Protein AF-A0A7M4EV35-F1 (afdb_monomer)

Sequence (253 aa):
MGDQNIITEVPAALKRLAKYMVRGFYGVEYSLALDVLIRYPCVKEDALLQLLKYERKQLRTILNTLKADKFIKLRMRVETGPNGKSTRHNYYYINYKVLVDVVRYKLDHIRRKIEADERDSTTRSSFKCPSCFNTYTDLEVNQLFDTFTETFRCTFCNAEVEEDGSALPKRDARTLLAKFNEQIEPIYALLRETEDVVLPYDLLEPPPTEIPELSERYREFNTVNKKKTCGILSSTAQINLKANSLAWFSISI

Solvent-accessible surface area (backbone atoms only — not comparable to full-atom values): 15242 Å² total; per-residue (Å²): 135,78,85,76,79,76,73,88,63,86,55,67,56,62,58,50,48,56,50,50,54,33,58,72,77,45,56,70,72,53,33,54,58,47,54,50,35,72,74,39,53,15,37,45,55,73,53,53,37,66,73,70,67,52,56,72,70,60,50,50,52,50,51,50,51,39,35,73,71,40,50,31,47,80,48,80,45,75,46,69,44,98,84,73,49,75,44,82,43,52,29,39,28,49,28,60,69,57,30,53,55,50,52,54,51,53,51,51,52,52,51,52,47,52,58,46,54,36,50,55,50,71,71,48,45,46,30,31,23,82,86,80,65,53,68,37,38,77,88,49,44,80,78,23,53,36,88,89,77,78,43,45,31,34,95,86,77,64,45,64,46,41,72,36,81,86,51,61,63,64,76,56,49,72,51,48,55,55,52,47,53,67,70,42,44,70,54,52,54,37,50,63,75,48,66,85,64,82,78,52,66,63,70,50,60,45,66,81,50,86,54,66,79,56,53,53,52,52,51,51,54,50,52,53,51,51,49,61,64,60,67,70,76,80,82,83,84,89,84,84,90,84,90,83,85,82,89,84,82,88,82,90,133

Secondary structure (DSSP, 8-state):
--------S--HHHHHHHHHHHHHHS-HHHHHHHHHHHHSSEEEHHHHHHHH---HHHHHHHHHHHHHTTSEEEEEEEEE-TTS-EEEEEEEEE-HHHHHHHHHHHHHHHHHHHHHHHHHHHS---EE-TTT--EE-GGGHHHHEETTTTEEB-TTT-PBPEE-GGGS--THHHHHHHHHHHHHHHHHHHHHHTTT----HHHHSPPPPP-HHHHHHHHHHHHHHHHHHHTTSSS------------------

Structure (mmCIF, N/CA/C/O backbone):
data_AF-A0A7M4EV35-F1
#
_entry.id   AF-A0A7M4EV35-F1
#
loop_
_atom_site.group_PDB
_atom_site.id
_atom_site.type_symbol
_atom_site.label_atom_id
_atom_site.label_alt_id
_atom_site.label_comp_id
_atom_site.label_asym_id
_atom_site.label_entity_id
_atom_site.label_seq_id
_atom_site.pdbx_PDB_ins_code
_atom_site.Cartn_x
_atom_site.Cartn_y
_atom_site.Cartn_z
_atom_site.occupancy
_atom_site.B_iso_or_equiv
_atom_site.auth_seq_id
_atom_site.auth_comp_id
_atom_site.auth_asym_id
_atom_site.auth_atom_id
_atom_site.pdbx_PDB_model_num
ATOM 1 N N . MET A 1 1 ? 7.318 -39.201 -10.634 1.00 37.09 1 MET A N 1
ATOM 2 C CA . MET A 1 1 ? 8.054 -38.126 -11.328 1.00 37.09 1 MET A CA 1
ATOM 3 C C . MET A 1 1 ? 7.053 -37.013 -11.539 1.00 37.09 1 MET A C 1
ATOM 5 O O . MET A 1 1 ? 6.170 -37.179 -12.361 1.00 37.09 1 MET A O 1
ATOM 9 N N . GLY A 1 2 ? 7.062 -36.008 -10.663 1.00 42.06 2 GLY A N 1
ATOM 10 C CA . GLY A 1 2 ? 6.113 -34.899 -10.746 1.00 42.06 2 GLY A CA 1
ATOM 11 C C . GLY A 1 2 ? 6.589 -33.919 -11.803 1.00 42.06 2 GLY A C 1
ATOM 12 O O . GLY A 1 2 ? 7.754 -33.521 -11.763 1.00 42.06 2 GLY A O 1
ATOM 13 N N . ASP A 1 3 ? 5.708 -33.577 -12.736 1.00 40.88 3 ASP A N 1
ATOM 14 C CA . ASP A 1 3 ? 5.925 -32.519 -13.714 1.00 40.88 3 ASP A CA 1
ATOM 15 C C . ASP A 1 3 ? 6.309 -31.236 -12.972 1.00 40.88 3 ASP A C 1
ATOM 17 O O . ASP A 1 3 ? 5.489 -30.591 -12.313 1.00 40.88 3 ASP A O 1
ATOM 21 N N . GLN A 1 4 ? 7.594 -30.886 -13.021 1.00 50.19 4 GLN A N 1
ATOM 22 C CA . GLN A 1 4 ? 8.052 -29.579 -12.586 1.00 50.19 4 GLN A CA 1
ATOM 23 C C . GLN A 1 4 ? 7.485 -28.583 -13.593 1.00 50.19 4 GLN A C 1
ATOM 25 O O . GLN A 1 4 ? 8.036 -28.412 -14.676 1.00 50.19 4 GLN A O 1
ATOM 30 N N . ASN A 1 5 ? 6.356 -27.962 -13.253 1.00 55.47 5 ASN A N 1
ATOM 31 C CA . ASN A 1 5 ? 5.831 -26.812 -13.976 1.00 55.47 5 ASN A CA 1
ATOM 32 C C . ASN A 1 5 ? 6.902 -25.715 -13.953 1.00 55.47 5 ASN A C 1
ATOM 34 O O . ASN A 1 5 ? 7.043 -24.985 -12.972 1.00 55.47 5 ASN A O 1
ATOM 38 N N . ILE A 1 6 ? 7.700 -25.635 -15.017 1.00 61.62 6 ILE A N 1
ATOM 39 C CA . ILE A 1 6 ? 8.705 -24.592 -15.184 1.00 61.62 6 ILE A CA 1
ATOM 40 C C . ILE A 1 6 ? 7.937 -23.285 -15.375 1.00 61.62 6 ILE A C 1
ATOM 42 O O . ILE A 1 6 ? 7.315 -23.056 -16.410 1.00 61.62 6 ILE A O 1
ATOM 46 N N . ILE A 1 7 ? 7.947 -22.437 -14.349 1.00 73.94 7 ILE A N 1
ATOM 47 C CA . ILE A 1 7 ? 7.302 -21.126 -14.393 1.00 73.94 7 ILE A CA 1
ATOM 48 C C . ILE A 1 7 ? 8.143 -20.215 -15.290 1.00 73.94 7 ILE A C 1
ATOM 50 O O . ILE A 1 7 ? 9.201 -19.738 -14.888 1.00 73.94 7 ILE A O 1
ATOM 54 N N . THR A 1 8 ? 7.677 -19.981 -16.514 1.00 76.00 8 THR A N 1
ATOM 55 C CA . THR A 1 8 ? 8.356 -19.141 -17.515 1.00 76.00 8 THR A CA 1
ATOM 56 C C . THR A 1 8 ? 7.973 -17.667 -17.421 1.00 76.00 8 THR A C 1
ATOM 58 O O . THR A 1 8 ? 8.729 -16.800 -17.852 1.00 76.00 8 THR A O 1
ATOM 61 N N . GLU A 1 9 ? 6.826 -17.361 -16.816 1.00 84.31 9 GLU A N 1
ATOM 62 C CA . GLU A 1 9 ? 6.303 -16.006 -16.679 1.00 84.31 9 GLU A CA 1
ATOM 63 C C . GLU A 1 9 ? 5.757 -15.753 -15.280 1.00 84.31 9 GLU A C 1
ATOM 65 O O . GLU A 1 9 ? 5.332 -16.670 -14.581 1.00 84.31 9 GLU A O 1
ATOM 70 N N . VAL A 1 10 ? 5.705 -14.480 -14.880 1.00 87.00 10 VAL A N 1
ATOM 71 C CA . VAL A 1 10 ? 5.080 -14.095 -13.612 1.00 87.00 10 VAL A CA 1
ATOM 72 C C . VAL A 1 10 ? 3.579 -14.434 -13.653 1.00 87.00 10 VAL A C 1
ATOM 74 O O . VAL A 1 10 ? 2.864 -13.862 -14.490 1.00 87.00 10 VAL A O 1
ATOM 77 N N . PRO A 1 11 ? 3.078 -15.276 -12.727 1.00 90.75 11 PRO A N 1
ATOM 78 C CA . PRO A 1 11 ? 1.671 -15.646 -12.637 1.00 90.75 11 PRO A CA 1
ATOM 79 C C . PRO A 1 11 ? 0.719 -14.449 -12.589 1.00 90.75 11 PRO A C 1
ATOM 81 O O . PRO A 1 11 ? 0.977 -13.428 -11.941 1.00 90.75 11 PRO A O 1
ATOM 84 N N . ALA A 1 12 ? -0.435 -14.596 -13.243 1.00 91.25 12 ALA A N 1
ATOM 85 C CA . ALA A 1 12 ? -1.450 -13.548 -13.320 1.00 91.25 12 ALA A CA 1
ATOM 86 C C . ALA A 1 12 ? -1.965 -13.116 -11.935 1.00 91.25 12 ALA A C 1
ATOM 88 O O . ALA A 1 12 ? -2.240 -11.932 -11.733 1.00 91.25 12 ALA A O 1
ATOM 89 N N . ALA A 1 13 ? -2.036 -14.044 -10.975 1.00 92.25 13 ALA A N 1
ATOM 90 C CA . ALA A 1 13 ? -2.426 -13.769 -9.594 1.00 92.25 13 ALA A CA 1
ATOM 91 C C . ALA A 1 13 ? -1.486 -12.760 -8.910 1.00 92.25 13 ALA A C 1
ATOM 93 O O . ALA A 1 13 ? -1.952 -11.778 -8.335 1.00 92.25 13 ALA A O 1
ATOM 94 N N . LEU A 1 14 ? -0.165 -12.908 -9.070 1.00 93.00 14 LEU A N 1
ATOM 95 C CA . LEU A 1 14 ? 0.820 -11.969 -8.517 1.00 93.00 14 LEU A CA 1
ATOM 96 C C . LEU A 1 14 ? 0.728 -10.582 -9.167 1.00 93.00 14 LEU A C 1
ATOM 98 O O . LEU A 1 14 ? 0.807 -9.559 -8.482 1.00 93.00 14 LEU A O 1
ATOM 102 N N . LYS A 1 15 ? 0.497 -10.529 -10.486 1.00 94.25 15 LYS A N 1
ATOM 103 C CA . LYS A 1 15 ? 0.252 -9.262 -11.199 1.00 94.25 15 LYS A CA 1
ATOM 104 C C . LYS A 1 15 ? -1.031 -8.586 -10.697 1.00 94.25 15 LYS A C 1
ATOM 106 O O . LYS A 1 15 ? -1.037 -7.374 -10.490 1.00 94.25 15 LYS A O 1
ATOM 111 N N . ARG A 1 16 ? -2.107 -9.350 -10.479 1.00 94.94 16 ARG A N 1
ATOM 112 C CA . ARG A 1 16 ? -3.380 -8.862 -9.916 1.00 94.94 16 ARG A CA 1
ATOM 113 C C . ARG A 1 16 ? -3.212 -8.342 -8.490 1.00 94.94 16 ARG A C 1
ATOM 115 O O . ARG A 1 16 ? -3.680 -7.244 -8.208 1.00 94.94 16 ARG A O 1
ATOM 122 N N . LEU A 1 17 ? -2.503 -9.081 -7.636 1.00 94.69 17 LEU A N 1
ATOM 123 C CA . LEU A 1 17 ? -2.215 -8.687 -6.257 1.00 94.69 17 LEU A CA 1
ATOM 124 C C . LEU A 1 17 ? -1.519 -7.326 -6.209 1.00 94.69 17 LEU A C 1
ATOM 126 O O . LEU A 1 17 ? -1.987 -6.415 -5.529 1.00 94.69 17 LEU A O 1
ATOM 130 N N . ALA A 1 18 ? -0.455 -7.157 -6.997 1.00 95.00 18 ALA A N 1
ATOM 131 C CA . ALA A 1 18 ? 0.271 -5.894 -7.080 1.00 95.00 18 ALA A CA 1
ATOM 132 C C . ALA A 1 18 ? -0.648 -4.727 -7.501 1.00 95.00 18 ALA A C 1
ATOM 134 O O . ALA A 1 18 ? -0.610 -3.657 -6.891 1.00 95.00 18 ALA A O 1
ATOM 135 N N . LYS A 1 19 ? -1.530 -4.947 -8.489 1.00 94.69 19 LYS A N 1
ATOM 136 C CA . LYS A 1 19 ? -2.501 -3.937 -8.943 1.00 94.69 19 LYS A CA 1
ATOM 137 C C . LYS A 1 19 ? -3.519 -3.567 -7.870 1.00 94.69 19 LYS A C 1
ATOM 139 O O . LYS A 1 19 ? -3.782 -2.381 -7.695 1.00 94.69 19 LYS A O 1
ATOM 144 N N . TYR A 1 20 ? -4.091 -4.543 -7.168 1.00 94.38 20 TYR A N 1
ATOM 145 C CA . TYR A 1 20 ? -5.070 -4.281 -6.109 1.00 94.38 20 TYR A CA 1
ATOM 146 C C . TYR A 1 20 ? -4.456 -3.517 -4.943 1.00 94.38 20 TYR A C 1
ATOM 148 O O . TYR A 1 20 ? -5.036 -2.529 -4.500 1.00 94.38 20 TYR A O 1
ATOM 156 N N . MET A 1 21 ? -3.250 -3.892 -4.516 1.00 94.50 21 MET A N 1
ATOM 157 C CA . MET A 1 21 ? -2.568 -3.193 -3.429 1.00 94.50 21 MET A CA 1
ATOM 158 C C . MET A 1 21 ? -2.269 -1.735 -3.783 1.00 94.50 21 MET A C 1
ATOM 160 O O . MET A 1 21 ? -2.565 -0.835 -3.001 1.00 94.50 21 MET A O 1
ATOM 164 N N . VAL A 1 22 ? -1.730 -1.464 -4.973 1.00 95.06 22 VAL A N 1
ATOM 165 C CA . VAL A 1 22 ? -1.388 -0.080 -5.324 1.00 95.06 22 VAL A CA 1
ATOM 166 C C . VAL A 1 22 ? -2.631 0.761 -5.621 1.00 95.06 22 VAL A C 1
ATOM 168 O O . VAL A 1 22 ? -2.684 1.909 -5.202 1.00 95.06 22 VAL A O 1
ATOM 171 N N . ARG A 1 23 ? -3.668 0.208 -6.261 1.00 94.38 23 ARG A N 1
ATOM 172 C CA . ARG A 1 23 ? -4.916 0.952 -6.529 1.00 94.38 23 ARG A CA 1
ATOM 173 C C . ARG A 1 23 ? -5.774 1.181 -5.285 1.00 94.38 23 ARG A C 1
ATOM 175 O O . ARG A 1 23 ? -6.506 2.161 -5.250 1.00 94.38 23 ARG A O 1
ATOM 182 N N . GLY A 1 24 ? -5.717 0.279 -4.305 1.00 91.69 24 GLY A N 1
ATOM 183 C CA . GLY A 1 24 ? -6.493 0.391 -3.070 1.00 91.69 24 GLY A CA 1
ATOM 184 C C . GLY A 1 24 ? -5.872 1.338 -2.044 1.00 91.69 24 GLY A C 1
ATOM 185 O O . GLY A 1 24 ? -6.600 2.045 -1.356 1.00 91.69 24 GLY A O 1
ATOM 186 N N . PHE A 1 25 ? -4.538 1.369 -1.946 1.00 91.56 25 PHE A N 1
ATOM 187 C CA . PHE A 1 25 ? -3.837 2.093 -0.875 1.00 91.56 25 PHE A CA 1
ATOM 188 C C . PHE A 1 25 ? -3.044 3.319 -1.345 1.00 91.56 25 PHE A C 1
ATOM 190 O O . PHE A 1 25 ? -2.624 4.120 -0.512 1.00 91.56 25 PHE A O 1
ATOM 197 N N . TYR A 1 26 ? -2.827 3.483 -2.652 1.00 95.06 26 TYR A N 1
ATOM 198 C CA . TYR A 1 26 ? -2.058 4.592 -3.213 1.00 95.06 26 TYR A CA 1
ATOM 199 C C . TYR A 1 26 ? -2.864 5.352 -4.268 1.00 95.06 26 TYR A C 1
ATOM 201 O O . TYR A 1 26 ? -3.886 4.893 -4.773 1.00 95.06 26 TYR A O 1
ATOM 209 N N . GLY A 1 27 ? -2.382 6.546 -4.614 1.00 93.56 27 GLY A N 1
ATOM 210 C CA . GLY A 1 27 ? -2.983 7.365 -5.662 1.00 93.56 27 GLY A CA 1
ATOM 211 C C . GLY A 1 27 ? -2.824 6.776 -7.068 1.00 93.56 27 GLY A C 1
ATOM 212 O O . GLY A 1 27 ? -1.983 5.911 -7.330 1.00 93.56 27 GLY A O 1
ATOM 213 N N . VAL A 1 28 ? -3.592 7.322 -8.012 1.00 95.06 28 VAL A N 1
ATOM 214 C CA . VAL A 1 28 ? -3.615 6.876 -9.417 1.00 95.06 28 VAL A CA 1
ATOM 215 C C . VAL A 1 28 ? -2.222 6.918 -10.057 1.00 95.06 28 VAL A C 1
ATOM 217 O O . VAL A 1 28 ? -1.855 5.997 -10.785 1.00 95.06 28 VAL A O 1
ATOM 220 N N . GLU A 1 29 ? -1.407 7.921 -9.733 1.00 94.81 29 GLU A N 1
ATOM 221 C CA . GLU A 1 29 ? -0.060 8.090 -10.299 1.00 94.81 29 GLU A CA 1
ATOM 222 C C . GLU A 1 29 ? 0.874 6.910 -9.986 1.00 94.81 29 GLU A C 1
ATOM 224 O O . GLU A 1 29 ? 1.638 6.454 -10.840 1.00 94.81 29 GLU A O 1
ATOM 229 N N . TYR A 1 30 ? 0.754 6.351 -8.779 1.00 96.75 30 TYR A N 1
ATOM 230 C CA . TYR A 1 30 ? 1.492 5.164 -8.354 1.00 96.75 30 TYR A CA 1
ATOM 231 C C . TYR A 1 30 ? 1.049 3.927 -9.135 1.00 96.75 30 TYR A C 1
ATOM 233 O O . TYR A 1 30 ? 1.883 3.128 -9.568 1.00 96.75 30 TYR A O 1
ATOM 241 N N . SER A 1 31 ? -0.263 3.786 -9.349 1.00 96.06 31 SER A N 1
ATOM 242 C CA . SER A 1 31 ? -0.827 2.655 -10.088 1.00 96.06 31 SER A CA 1
ATOM 243 C C . SER A 1 31 ? -0.384 2.641 -11.552 1.00 96.06 31 SER A C 1
ATOM 245 O O . SER A 1 31 ? -0.054 1.578 -12.072 1.00 96.06 31 SER A O 1
ATOM 247 N N . LEU A 1 32 ? -0.272 3.815 -12.181 1.00 95.62 32 LEU A N 1
ATOM 248 C CA . LEU A 1 32 ? 0.205 3.954 -13.557 1.00 95.62 32 LEU A CA 1
ATOM 249 C C . LEU A 1 32 ? 1.682 3.566 -13.685 1.00 95.62 32 LEU A C 1
ATOM 251 O O . LEU A 1 32 ? 2.046 2.819 -14.594 1.00 95.62 32 LEU A O 1
ATOM 255 N N . ALA A 1 33 ? 2.528 4.015 -12.752 1.00 95.62 33 ALA A N 1
ATOM 256 C CA . ALA A 1 33 ? 3.936 3.626 -12.730 1.00 95.62 33 ALA A CA 1
ATOM 257 C C . ALA A 1 33 ? 4.112 2.109 -12.558 1.00 95.62 33 ALA A C 1
ATOM 259 O O . ALA A 1 33 ? 4.927 1.494 -13.250 1.00 95.62 33 ALA A O 1
ATOM 260 N N . LEU A 1 34 ? 3.315 1.492 -11.682 1.00 96.00 34 LEU A N 1
ATOM 261 C CA . LEU A 1 34 ? 3.336 0.046 -11.489 1.00 96.00 34 LEU A CA 1
ATOM 262 C C . LEU A 1 34 ? 2.815 -0.713 -12.718 1.00 96.00 34 LEU A C 1
ATOM 264 O O . LEU A 1 34 ? 3.408 -1.719 -13.096 1.00 96.00 34 LEU A O 1
ATOM 268 N N . ASP A 1 35 ? 1.748 -0.242 -13.368 1.00 95.50 35 ASP A N 1
ATOM 269 C CA . ASP A 1 35 ? 1.182 -0.884 -14.562 1.00 95.50 35 ASP A CA 1
ATOM 270 C C . ASP A 1 35 ? 2.208 -0.957 -15.712 1.00 95.50 35 ASP A C 1
ATOM 272 O O . ASP A 1 35 ? 2.273 -1.971 -16.415 1.00 95.50 35 ASP A O 1
ATOM 276 N N . VAL A 1 36 ? 3.068 0.060 -15.857 1.00 94.62 36 VAL A N 1
ATOM 277 C CA . VAL A 1 36 ? 4.200 0.028 -16.802 1.00 94.62 36 VAL A CA 1
ATOM 278 C C . VAL A 1 36 ? 5.228 -1.033 -16.404 1.00 94.62 36 VAL A C 1
ATOM 280 O O . VAL A 1 36 ? 5.652 -1.807 -17.258 1.00 94.62 36 VAL A O 1
ATOM 283 N N . LEU A 1 37 ? 5.593 -1.123 -15.121 1.00 94.56 37 LEU A N 1
ATOM 284 C CA . LEU A 1 37 ? 6.553 -2.118 -14.617 1.00 94.56 37 LEU A CA 1
ATOM 285 C C . LEU A 1 37 ? 6.019 -3.562 -14.651 1.00 94.56 37 LEU A C 1
ATOM 287 O O . LEU A 1 37 ? 6.796 -4.509 -14.716 1.00 94.56 37 LEU A O 1
ATOM 291 N N . ILE A 1 38 ? 4.697 -3.753 -14.625 1.00 94.06 38 ILE A N 1
ATOM 292 C CA . ILE A 1 38 ? 4.068 -5.068 -14.826 1.00 94.06 38 ILE A CA 1
ATOM 293 C C . ILE A 1 38 ? 4.156 -5.494 -16.298 1.00 94.06 38 ILE A C 1
ATOM 295 O O . ILE A 1 38 ? 4.266 -6.687 -16.583 1.00 94.06 38 ILE A O 1
ATOM 299 N N . ARG A 1 39 ? 4.076 -4.535 -17.231 1.00 91.50 39 ARG A N 1
ATOM 300 C CA . ARG A 1 39 ? 4.185 -4.795 -18.673 1.00 91.50 39 ARG A CA 1
ATOM 301 C C . ARG A 1 39 ? 5.633 -5.010 -19.108 1.00 91.50 39 ARG A C 1
ATOM 303 O O . ARG A 1 39 ? 5.894 -5.926 -19.877 1.00 91.50 39 ARG A O 1
ATOM 310 N N . TYR A 1 40 ? 6.549 -4.185 -18.608 1.00 91.62 40 TYR A N 1
ATOM 311 C CA . TYR A 1 40 ? 7.978 -4.256 -18.898 1.00 91.62 40 TYR A CA 1
ATOM 312 C C . TYR A 1 40 ? 8.731 -4.567 -17.592 1.00 91.62 40 TYR A C 1
ATOM 314 O O . TYR A 1 40 ? 8.843 -3.683 -16.742 1.00 91.62 40 TYR A O 1
ATOM 322 N N . PRO A 1 41 ? 9.239 -5.800 -17.403 1.00 88.12 41 PRO A N 1
ATOM 323 C CA . PRO A 1 41 ? 9.762 -6.258 -16.113 1.00 88.12 41 PRO A CA 1
ATOM 324 C C . PRO A 1 41 ? 10.901 -5.420 -15.516 1.00 88.12 41 PRO A C 1
ATOM 326 O O . PRO A 1 41 ? 11.036 -5.370 -14.294 1.00 88.12 41 PRO A O 1
ATOM 329 N N . CYS A 1 42 ? 11.732 -4.774 -16.341 1.00 92.12 42 CYS A N 1
ATOM 330 C CA . CYS A 1 42 ? 12.869 -3.981 -15.875 1.00 92.12 42 CYS A CA 1
ATOM 331 C C . CYS A 1 42 ? 13.064 -2.734 -16.743 1.00 92.12 42 CYS A C 1
ATOM 333 O O . CYS A 1 42 ? 13.516 -2.828 -17.887 1.00 92.12 42 CYS A O 1
ATOM 335 N N . VAL A 1 43 ? 12.748 -1.556 -16.197 1.00 93.56 43 VAL A N 1
ATOM 336 C CA . VAL A 1 43 ? 12.660 -0.305 -16.968 1.00 93.56 43 VAL A CA 1
ATOM 337 C C . VAL A 1 43 ? 13.610 0.763 -16.441 1.00 93.56 43 VAL A C 1
ATOM 339 O O . VAL A 1 43 ? 13.726 0.987 -15.236 1.00 93.56 43 VAL A O 1
ATOM 342 N N . LYS A 1 44 ? 14.266 1.465 -17.367 1.00 93.00 44 LYS A N 1
ATOM 343 C CA . LYS A 1 44 ? 15.117 2.627 -17.090 1.00 93.00 44 LYS A CA 1
ATOM 344 C C . LYS A 1 44 ? 14.284 3.837 -16.657 1.00 93.00 44 LYS A C 1
ATOM 346 O O . LYS A 1 44 ? 13.227 4.103 -17.221 1.00 93.00 44 LYS A O 1
ATOM 351 N N . GLU A 1 45 ? 14.785 4.633 -15.719 1.00 93.25 45 GLU A N 1
ATOM 352 C CA . GLU A 1 45 ? 14.063 5.814 -15.217 1.00 93.25 45 GLU A CA 1
ATOM 353 C C . GLU A 1 45 ? 13.651 6.801 -16.325 1.00 93.25 45 GLU A C 1
ATOM 355 O O . GLU A 1 45 ? 12.508 7.251 -16.365 1.00 93.25 45 GLU A O 1
ATOM 360 N N . ASP A 1 46 ? 14.549 7.091 -17.272 1.00 91.06 46 ASP A N 1
ATOM 361 C CA . ASP A 1 46 ? 14.247 7.998 -18.388 1.00 91.06 46 ASP A CA 1
ATOM 362 C C . ASP A 1 46 ? 13.196 7.421 -19.355 1.00 91.06 46 ASP A C 1
ATOM 364 O O . ASP A 1 46 ? 12.505 8.181 -20.033 1.00 91.06 46 ASP A O 1
ATOM 368 N N . ALA A 1 47 ? 13.051 6.093 -19.414 1.00 91.94 47 ALA A N 1
ATOM 369 C CA . ALA A 1 47 ? 11.999 5.433 -20.184 1.00 91.94 47 ALA A CA 1
ATOM 370 C C . ALA A 1 47 ? 10.639 5.552 -19.482 1.00 91.94 47 ALA A C 1
ATOM 372 O O . ALA A 1 47 ? 9.654 5.904 -20.128 1.00 91.94 47 ALA A O 1
ATOM 373 N N . LEU A 1 48 ? 10.588 5.357 -18.156 1.00 93.38 48 LEU A N 1
ATOM 374 C CA . LEU A 1 48 ? 9.374 5.603 -17.363 1.00 93.38 48 LEU A CA 1
ATOM 375 C C . LEU A 1 48 ? 8.886 7.047 -17.523 1.00 93.38 48 LEU A C 1
ATOM 377 O O . LEU A 1 48 ? 7.695 7.279 -17.718 1.00 93.38 48 LEU A O 1
ATOM 381 N N . LEU A 1 49 ? 9.812 8.010 -17.504 1.00 93.75 49 LEU A N 1
ATOM 382 C CA . LEU A 1 49 ? 9.505 9.427 -17.689 1.00 93.75 49 LEU A CA 1
ATOM 383 C C . LEU A 1 49 ? 8.887 9.701 -19.066 1.00 93.75 49 LEU A C 1
ATOM 385 O O . LEU A 1 49 ? 7.884 10.404 -19.162 1.00 93.75 49 LEU A O 1
ATOM 389 N N . GLN A 1 50 ? 9.437 9.105 -20.126 1.00 91.00 50 GLN A N 1
ATOM 390 C CA . GLN A 1 50 ? 8.917 9.265 -21.487 1.00 91.00 50 GLN A CA 1
ATOM 391 C C . GLN A 1 50 ? 7.556 8.595 -21.704 1.00 91.00 50 GLN A C 1
ATOM 393 O O . GLN A 1 50 ? 6.717 9.152 -22.416 1.00 91.00 50 GLN A O 1
ATOM 398 N N . LEU A 1 51 ? 7.335 7.418 -21.110 1.00 91.44 51 LEU A N 1
ATOM 399 C CA . LEU A 1 51 ? 6.084 6.669 -21.243 1.00 91.44 51 LEU A CA 1
ATOM 400 C C . LEU A 1 51 ? 4.938 7.331 -20.472 1.00 91.44 51 LEU A C 1
ATOM 402 O O . LEU A 1 51 ? 3.851 7.502 -21.019 1.00 91.44 51 LEU A O 1
ATOM 406 N N . LEU A 1 52 ? 5.188 7.730 -19.222 1.00 92.25 52 LEU A N 1
ATOM 407 C CA . LEU A 1 52 ? 4.173 8.322 -18.344 1.00 92.25 52 LEU A CA 1
ATOM 408 C C . LEU A 1 52 ? 3.987 9.825 -18.574 1.00 92.25 52 LEU A C 1
ATOM 410 O O . LEU A 1 52 ? 2.969 10.379 -18.171 1.00 92.25 52 LEU A O 1
ATOM 414 N N . LYS A 1 53 ? 4.957 10.482 -19.225 1.00 92.88 53 LYS A N 1
ATOM 415 C CA . LYS A 1 53 ? 4.987 11.935 -19.461 1.00 92.88 53 LYS A CA 1
ATOM 416 C C . LYS A 1 53 ? 4.906 12.769 -18.174 1.00 92.88 53 LYS A C 1
ATOM 418 O O . LYS A 1 53 ? 4.368 13.872 -18.184 1.00 92.88 53 LYS A O 1
ATOM 423 N N . TYR A 1 54 ? 5.449 12.254 -17.075 1.00 93.25 54 TYR A N 1
ATOM 424 C CA . TYR A 1 54 ? 5.554 12.984 -15.811 1.00 93.25 54 TYR A CA 1
ATOM 425 C C . TYR A 1 54 ? 6.749 13.929 -15.778 1.00 93.25 54 TYR A C 1
ATOM 427 O O . TYR A 1 54 ? 7.732 13.763 -16.505 1.00 93.25 54 TYR A O 1
ATOM 435 N N . GLU A 1 55 ? 6.695 14.894 -14.862 1.00 94.75 55 GLU A N 1
ATOM 436 C CA . GLU A 1 55 ? 7.872 15.675 -14.508 1.00 94.75 55 GLU A CA 1
ATOM 437 C C . GLU A 1 55 ? 8.888 14.796 -13.756 1.00 94.75 55 GLU A C 1
ATOM 439 O O . GLU A 1 55 ? 8.528 13.930 -12.952 1.00 94.75 55 GLU A O 1
ATOM 444 N N . ARG A 1 56 ? 10.187 15.045 -13.966 1.00 93.94 56 ARG A N 1
ATOM 445 C CA . ARG A 1 56 ? 11.272 14.271 -13.339 1.00 93.94 56 ARG A CA 1
ATOM 446 C C . ARG A 1 56 ? 11.165 14.232 -11.814 1.00 93.94 56 ARG A C 1
ATOM 448 O O . ARG A 1 56 ? 11.361 13.175 -11.217 1.00 93.94 56 ARG A O 1
ATOM 455 N N . LYS A 1 57 ? 10.855 15.370 -11.185 1.00 95.56 57 LYS A N 1
ATOM 456 C CA . LYS A 1 57 ? 10.735 15.472 -9.725 1.00 95.56 57 LYS A CA 1
ATOM 457 C C . LYS A 1 57 ? 9.556 14.648 -9.207 1.00 95.56 57 LYS A C 1
ATOM 459 O O . LYS A 1 57 ? 9.725 13.882 -8.264 1.00 95.56 57 LYS A O 1
ATOM 464 N N . GLN A 1 58 ? 8.403 14.757 -9.866 1.00 95.19 58 GLN A N 1
ATOM 465 C CA . GLN A 1 58 ? 7.194 14.009 -9.529 1.00 95.19 58 GLN A CA 1
ATOM 466 C C . GLN A 1 58 ? 7.414 12.495 -9.640 1.00 95.19 58 GLN A C 1
ATOM 468 O O . GLN A 1 58 ? 7.197 11.769 -8.668 1.00 95.19 58 GLN A O 1
ATOM 473 N N . LEU A 1 59 ? 7.932 12.021 -10.780 1.00 96.25 59 LEU A N 1
ATOM 474 C CA . LEU A 1 59 ? 8.222 10.600 -10.986 1.00 96.25 59 LEU A CA 1
ATOM 475 C C . LEU A 1 59 ? 9.191 10.067 -9.925 1.00 96.25 59 LEU A C 1
ATOM 477 O O . LEU A 1 59 ? 9.000 8.969 -9.403 1.00 96.25 59 LEU A O 1
ATOM 481 N N . ARG A 1 60 ? 10.219 10.846 -9.567 1.00 95.56 60 ARG A N 1
ATOM 482 C CA . ARG A 1 60 ? 11.189 10.428 -8.553 1.00 95.56 60 ARG A CA 1
ATOM 483 C C . ARG A 1 60 ? 10.548 10.270 -7.175 1.00 95.56 60 ARG A C 1
ATOM 485 O O . ARG A 1 60 ? 10.880 9.309 -6.484 1.00 95.56 60 ARG A O 1
ATOM 492 N N . THR A 1 61 ? 9.633 11.158 -6.789 1.00 96.56 61 THR A N 1
ATOM 493 C CA . THR A 1 61 ? 8.865 11.023 -5.541 1.00 96.56 61 THR A CA 1
ATOM 494 C C . THR A 1 61 ? 8.052 9.731 -5.543 1.00 96.56 61 THR A C 1
ATOM 496 O O . THR A 1 61 ? 8.189 8.932 -4.619 1.00 96.56 61 THR A O 1
ATOM 499 N N . ILE A 1 62 ? 7.298 9.476 -6.618 1.00 96.81 62 ILE A N 1
ATOM 500 C CA . ILE A 1 62 ? 6.475 8.266 -6.775 1.00 96.81 62 ILE A CA 1
ATOM 501 C C . ILE A 1 62 ? 7.332 6.999 -6.630 1.00 96.81 62 ILE A C 1
ATOM 503 O O . ILE A 1 62 ? 7.032 6.125 -5.813 1.00 96.81 62 ILE A O 1
ATOM 507 N N . LEU A 1 63 ? 8.437 6.914 -7.377 1.00 96.62 63 LEU A N 1
ATOM 508 C CA . LEU A 1 63 ? 9.329 5.751 -7.360 1.00 96.62 63 LEU A CA 1
ATOM 509 C C . LEU A 1 63 ? 10.029 5.571 -6.009 1.00 96.62 63 LEU A C 1
ATOM 511 O O . LEU A 1 63 ? 10.223 4.440 -5.566 1.00 96.62 63 LEU A O 1
ATOM 515 N N . ASN A 1 64 ? 10.401 6.659 -5.334 1.00 97.00 64 ASN A N 1
ATOM 516 C CA . ASN A 1 64 ? 11.023 6.584 -4.015 1.00 97.00 64 ASN A CA 1
ATOM 517 C C . ASN A 1 64 ? 10.048 6.065 -2.954 1.00 97.00 64 ASN A C 1
ATOM 519 O O . ASN A 1 64 ? 10.456 5.239 -2.140 1.00 97.00 64 ASN A O 1
ATOM 523 N N . THR A 1 65 ? 8.780 6.483 -2.983 1.00 97.25 65 THR A N 1
ATOM 524 C CA . THR A 1 65 ? 7.747 5.944 -2.087 1.00 97.25 65 THR A CA 1
ATOM 525 C C . THR A 1 65 ? 7.521 4.454 -2.348 1.00 97.25 65 THR A C 1
ATOM 527 O O . THR A 1 65 ? 7.633 3.659 -1.419 1.00 97.25 65 THR A O 1
ATOM 530 N N . LEU A 1 66 ? 7.312 4.043 -3.608 1.00 96.69 66 LEU A N 1
ATOM 531 C CA . LEU A 1 66 ? 7.130 2.622 -3.953 1.00 96.69 66 LEU A CA 1
ATOM 532 C C . LEU A 1 66 ? 8.343 1.767 -3.562 1.00 96.69 66 LEU A C 1
ATOM 534 O O . LEU A 1 66 ? 8.194 0.613 -3.158 1.00 96.69 66 LEU A O 1
ATOM 538 N N . LYS A 1 67 ? 9.553 2.326 -3.669 1.00 96.75 67 LYS A N 1
ATOM 539 C CA . LYS A 1 67 ? 10.790 1.673 -3.235 1.00 96.75 67 LYS A CA 1
ATOM 540 C C . LYS A 1 67 ? 10.877 1.573 -1.710 1.00 96.75 67 LYS A C 1
ATOM 542 O O . LYS A 1 67 ? 11.282 0.529 -1.206 1.00 96.75 67 LYS A O 1
ATOM 547 N N . ALA A 1 68 ? 10.529 2.634 -0.982 1.00 96.75 68 ALA A N 1
ATOM 548 C CA . ALA A 1 68 ? 10.543 2.651 0.481 1.00 96.75 68 ALA A CA 1
ATOM 549 C C . ALA A 1 68 ? 9.558 1.625 1.059 1.00 96.75 68 ALA A C 1
ATOM 551 O O . ALA A 1 68 ? 9.909 0.875 1.968 1.00 96.75 68 ALA A O 1
ATOM 552 N N . ASP A 1 69 ? 8.381 1.512 0.443 1.00 95.62 69 ASP A N 1
ATOM 553 C CA . ASP A 1 69 ? 7.386 0.485 0.752 1.00 95.62 69 ASP A CA 1
ATOM 554 C C . ASP A 1 69 ? 7.703 -0.891 0.146 1.00 95.62 69 ASP A C 1
ATOM 556 O O . ASP A 1 69 ? 6.915 -1.821 0.289 1.00 95.62 69 ASP A O 1
ATOM 560 N N . LYS A 1 70 ? 8.869 -1.047 -0.497 1.00 95.56 70 LYS A N 1
ATOM 561 C CA . LYS A 1 70 ? 9.396 -2.309 -1.041 1.00 95.56 70 LYS A CA 1
ATOM 562 C C . LYS A 1 70 ? 8.520 -2.974 -2.119 1.00 95.56 70 LYS A C 1
ATOM 564 O O . LYS A 1 70 ? 8.687 -4.161 -2.388 1.00 95.56 70 LYS A O 1
ATOM 569 N N . PHE A 1 71 ? 7.652 -2.217 -2.792 1.00 94.81 71 PHE A N 1
ATOM 570 C CA . PHE A 1 71 ? 6.919 -2.693 -3.974 1.00 94.81 71 PHE A CA 1
ATOM 571 C C . PHE A 1 71 ? 7.834 -2.846 -5.193 1.00 94.81 71 PHE A C 1
ATOM 573 O O . PHE A 1 71 ? 7.622 -3.721 -6.032 1.00 94.81 71 PHE A O 1
ATOM 580 N N . ILE A 1 72 ? 8.866 -2.002 -5.285 1.00 96.38 72 ILE A N 1
ATOM 581 C CA . ILE A 1 72 ? 9.847 -2.020 -6.374 1.00 96.38 72 ILE A CA 1
ATOM 582 C C . ILE A 1 72 ? 11.275 -2.011 -5.829 1.00 96.38 72 ILE A C 1
ATOM 584 O O . ILE A 1 72 ? 11.551 -1.493 -4.744 1.00 96.38 72 ILE A O 1
ATOM 588 N N . LYS A 1 73 ? 12.208 -2.538 -6.619 1.00 95.25 73 LYS A N 1
ATOM 589 C CA . LYS A 1 73 ? 13.648 -2.449 -6.378 1.00 95.25 73 LYS A CA 1
ATOM 590 C C . LYS A 1 73 ? 14.314 -1.558 -7.419 1.00 95.25 73 LYS A C 1
ATOM 592 O O . LYS A 1 73 ? 13.831 -1.395 -8.535 1.00 95.25 73 LYS A O 1
ATOM 597 N N . LEU A 1 74 ? 15.449 -0.991 -7.018 1.00 94.62 74 LEU A N 1
ATOM 598 C CA . LEU A 1 74 ? 16.322 -0.184 -7.861 1.00 94.62 74 LEU A CA 1
ATOM 599 C C . LEU A 1 74 ? 17.624 -0.951 -8.103 1.00 94.62 74 LEU A C 1
ATOM 601 O O . LEU A 1 74 ? 18.287 -1.345 -7.143 1.00 94.62 74 LEU A O 1
ATOM 605 N N . ARG A 1 75 ? 18.022 -1.091 -9.365 1.00 92.69 75 ARG A N 1
ATOM 606 C CA . ARG A 1 75 ? 19.336 -1.586 -9.783 1.00 92.69 75 ARG A CA 1
ATOM 607 C C . ARG A 1 75 ? 20.057 -0.482 -10.551 1.00 92.69 75 ARG A C 1
ATOM 609 O O . ARG A 1 75 ? 19.561 -0.008 -11.569 1.00 92.69 75 ARG A O 1
ATOM 616 N N . MET A 1 76 ? 21.228 -0.073 -10.074 1.00 91.69 76 MET A N 1
ATOM 617 C CA . MET A 1 76 ? 22.090 0.848 -10.814 1.00 91.69 76 MET A CA 1
ATOM 618 C C . MET A 1 76 ? 22.933 0.051 -11.813 1.00 91.69 76 MET A C 1
ATOM 620 O O . MET A 1 76 ? 23.513 -0.971 -11.448 1.00 91.69 76 MET A O 1
ATOM 624 N N . ARG A 1 77 ? 23.022 0.519 -13.057 1.00 87.19 77 ARG A N 1
ATOM 625 C CA . ARG A 1 77 ? 23.952 -0.006 -14.063 1.00 87.19 77 ARG A CA 1
ATOM 626 C C . ARG A 1 77 ? 24.754 1.133 -14.673 1.00 87.19 77 ARG A C 1
ATOM 628 O O . ARG A 1 77 ? 24.234 2.232 -14.857 1.00 87.19 77 ARG A O 1
ATOM 635 N N . VAL A 1 78 ? 26.024 0.874 -14.954 1.00 86.50 78 VAL A N 1
ATOM 636 C CA . VAL A 1 78 ? 26.875 1.792 -15.710 1.00 86.50 78 VAL A CA 1
ATOM 637 C C . VAL A 1 78 ? 26.831 1.344 -17.160 1.00 86.50 78 VAL A C 1
ATOM 639 O O . VAL A 1 78 ? 27.167 0.202 -17.455 1.00 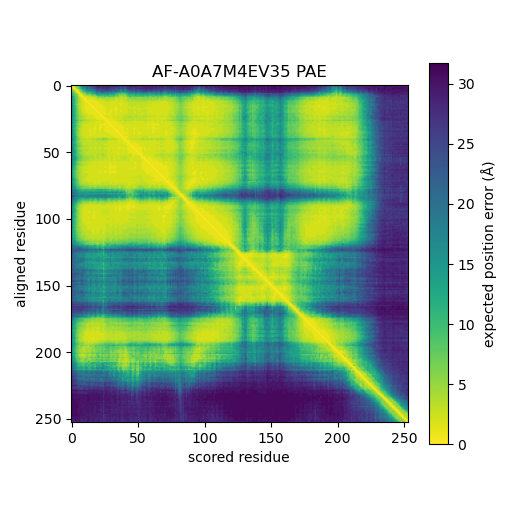86.50 78 VAL A O 1
ATOM 642 N N . GLU A 1 79 ? 26.394 2.226 -18.047 1.00 82.69 79 GLU A N 1
ATOM 643 C CA . GLU A 1 79 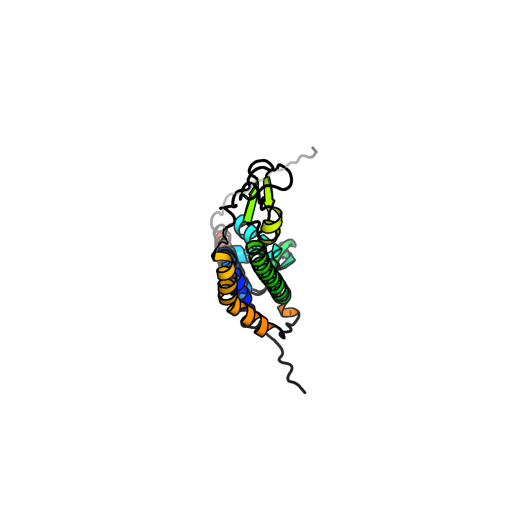? 26.424 1.989 -19.488 1.00 82.69 79 GLU A CA 1
ATOM 644 C C . GLU A 1 79 ? 27.472 2.917 -20.088 1.00 82.69 79 GLU A C 1
ATOM 646 O O . GLU A 1 79 ? 27.481 4.122 -19.823 1.00 82.69 79 GLU A O 1
ATOM 651 N N . THR A 1 80 ? 28.383 2.359 -20.878 1.00 81.75 80 THR A N 1
ATOM 652 C CA . THR A 1 80 ? 29.323 3.156 -21.662 1.00 81.75 80 THR A CA 1
ATOM 653 C C . THR A 1 80 ? 28.628 3.537 -22.958 1.00 81.75 80 THR A C 1
ATOM 655 O O . THR A 1 80 ? 28.328 2.683 -23.790 1.00 81.75 80 THR A O 1
ATOM 658 N N . GLY A 1 81 ? 28.320 4.824 -23.108 1.00 75.31 81 GLY A N 1
ATOM 6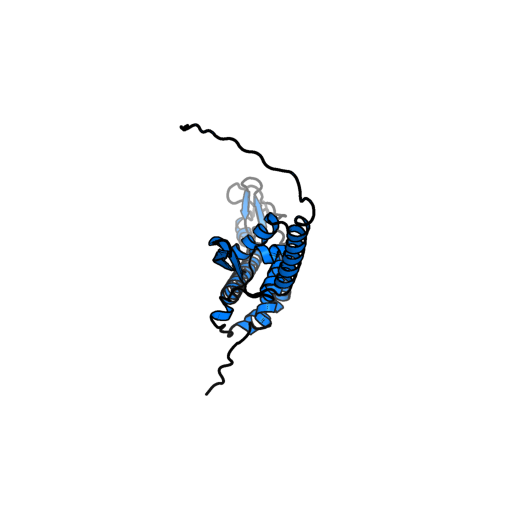59 C CA . GLY A 1 81 ? 27.702 5.329 -24.326 1.00 75.31 81 GLY A CA 1
ATOM 660 C C . GLY A 1 81 ? 28.645 5.231 -25.533 1.00 75.31 81 GLY A C 1
ATOM 661 O O . GLY A 1 81 ? 29.857 5.080 -25.365 1.00 75.31 81 GLY A O 1
ATOM 662 N N . PRO A 1 82 ? 28.127 5.421 -26.760 1.00 74.31 82 PRO A N 1
ATOM 663 C CA . PRO A 1 82 ? 28.929 5.387 -27.991 1.00 74.31 82 PRO A CA 1
ATOM 664 C C . PRO A 1 82 ? 30.053 6.439 -28.019 1.00 74.31 82 PRO A C 1
ATOM 666 O O . PRO A 1 82 ? 31.016 6.300 -28.761 1.00 74.31 82 PRO A O 1
ATOM 669 N N . ASN A 1 83 ? 29.966 7.463 -27.165 1.00 75.69 83 ASN A N 1
ATOM 670 C CA . ASN A 1 83 ? 30.972 8.516 -27.010 1.00 75.69 83 ASN A CA 1
ATOM 671 C C . ASN A 1 83 ? 32.096 8.139 -26.018 1.00 75.69 83 ASN A C 1
ATOM 673 O O . ASN A 1 83 ? 32.844 9.016 -25.590 1.00 75.69 83 ASN A O 1
ATOM 677 N N . GLY A 1 84 ? 32.152 6.886 -25.546 1.00 79.00 84 GLY A N 1
ATOM 678 C CA . GLY A 1 84 ? 33.120 6.409 -24.548 1.00 79.00 84 GLY A CA 1
ATOM 679 C C . GLY A 1 84 ? 32.881 6.917 -23.118 1.00 79.00 84 GLY A C 1
ATOM 680 O O . GLY A 1 84 ? 33.611 6.552 -22.201 1.00 79.00 84 GLY A O 1
ATOM 681 N N . LYS A 1 85 ? 31.854 7.748 -22.896 1.00 83.50 85 LYS A N 1
ATOM 682 C CA . LYS A 1 85 ? 31.492 8.260 -21.568 1.00 83.50 85 LYS A CA 1
ATOM 683 C C . LYS A 1 85 ? 30.617 7.249 -20.828 1.00 83.50 85 LYS A C 1
ATOM 685 O O . LYS A 1 85 ? 29.574 6.841 -21.336 1.00 83.50 85 LYS A O 1
ATOM 690 N N . SER A 1 86 ? 31.029 6.893 -19.616 1.00 85.44 86 SER A N 1
ATOM 691 C CA . SER A 1 86 ? 30.278 6.012 -18.719 1.00 85.44 86 SER A CA 1
ATOM 692 C C . SER A 1 86 ? 29.201 6.794 -17.968 1.00 85.44 86 SER A C 1
ATOM 694 O O . SER A 1 86 ? 29.515 7.667 -17.157 1.00 85.44 86 SER A O 1
ATOM 696 N N . THR A 1 87 ? 27.929 6.478 -18.211 1.00 86.25 87 THR A N 1
ATOM 697 C CA . THR A 1 87 ? 26.780 7.083 -17.524 1.00 86.25 87 THR A CA 1
ATOM 698 C C . THR A 1 87 ? 26.095 6.072 -16.612 1.00 86.25 87 THR A C 1
ATOM 700 O O . THR A 1 87 ? 25.909 4.906 -16.956 1.00 86.25 87 THR A O 1
ATOM 703 N N . ARG A 1 88 ? 25.729 6.518 -15.406 1.00 89.06 88 ARG A N 1
ATOM 704 C CA . ARG A 1 88 ? 25.001 5.697 -14.429 1.00 89.06 88 ARG A CA 1
ATOM 705 C C . ARG A 1 88 ? 23.507 5.797 -14.699 1.00 89.06 88 ARG A C 1
ATOM 707 O O . ARG A 1 88 ? 22.972 6.900 -14.789 1.00 89.06 88 ARG A O 1
ATOM 714 N N . HIS A 1 89 ? 22.838 4.656 -14.769 1.00 90.44 89 HIS A N 1
ATOM 715 C CA . HIS A 1 89 ? 21.408 4.568 -15.014 1.00 90.44 89 HIS A CA 1
ATOM 716 C C . HIS A 1 89 ? 20.703 3.731 -13.956 1.00 90.44 89 HIS A C 1
ATOM 718 O O . HIS A 1 89 ? 21.205 2.706 -13.492 1.00 90.44 89 HIS A O 1
ATOM 724 N N . ASN A 1 90 ? 19.517 4.202 -13.591 1.00 94.06 90 ASN A N 1
ATOM 725 C CA . ASN A 1 90 ? 18.640 3.586 -12.614 1.00 94.06 90 ASN A CA 1
ATOM 726 C C . ASN A 1 90 ? 17.603 2.725 -13.333 1.00 94.06 90 ASN A C 1
ATOM 728 O O . ASN A 1 90 ? 16.835 3.241 -14.148 1.00 94.06 90 ASN A O 1
ATOM 732 N N . TYR A 1 91 ? 17.579 1.438 -13.005 1.00 94.56 91 TYR A N 1
ATOM 733 C CA . TYR A 1 91 ? 16.584 0.479 -13.468 1.00 94.56 91 TYR A CA 1
ATOM 734 C C . TYR A 1 91 ? 15.651 0.094 -12.330 1.00 94.56 91 TYR A C 1
ATOM 736 O O . TYR A 1 91 ? 16.107 -0.264 -11.242 1.00 94.56 91 TYR A O 1
ATOM 744 N N . TYR A 1 92 ? 14.354 0.140 -12.596 1.00 96.25 92 TYR A N 1
ATOM 745 C CA . TYR A 1 92 ? 13.310 -0.229 -11.655 1.00 96.25 92 TYR A CA 1
ATOM 746 C C . TYR A 1 92 ? 12.628 -1.518 -12.103 1.00 96.25 92 TYR A C 1
ATOM 748 O O . TYR A 1 92 ? 12.380 -1.711 -13.293 1.00 96.25 92 TYR A O 1
ATOM 756 N N . TYR A 1 93 ? 12.340 -2.393 -11.144 1.00 95.69 93 TYR A N 1
ATOM 757 C CA . TYR A 1 93 ? 11.648 -3.662 -11.365 1.00 95.69 93 TYR A CA 1
ATOM 758 C C . TYR A 1 93 ? 10.842 -4.059 -10.126 1.00 95.69 93 TYR A C 1
ATOM 760 O O . TYR A 1 93 ? 11.119 -3.596 -9.014 1.00 95.69 93 TYR A O 1
ATOM 768 N N . ILE A 1 94 ? 9.849 -4.926 -10.309 1.00 95.19 94 ILE A N 1
ATOM 769 C CA . ILE A 1 94 ? 9.030 -5.464 -9.217 1.00 95.19 94 ILE A CA 1
ATOM 770 C C . ILE A 1 94 ? 9.677 -6.755 -8.716 1.00 95.19 94 ILE A C 1
ATOM 772 O O . ILE A 1 94 ? 9.948 -7.660 -9.499 1.00 95.19 94 ILE A O 1
ATOM 776 N N . ASN A 1 95 ? 9.899 -6.861 -7.405 1.00 93.38 95 ASN A N 1
ATOM 777 C CA . ASN A 1 95 ? 10.304 -8.121 -6.787 1.00 93.38 95 ASN A CA 1
ATOM 778 C C . ASN A 1 95 ? 9.088 -8.746 -6.095 1.00 93.38 95 ASN A C 1
ATOM 780 O O . ASN A 1 95 ? 8.746 -8.374 -4.974 1.00 93.38 95 ASN A O 1
ATOM 784 N N . TYR A 1 96 ? 8.428 -9.680 -6.781 1.00 92.00 96 TYR A N 1
ATOM 785 C CA . TYR A 1 96 ? 7.152 -10.241 -6.331 1.00 92.00 96 TYR A CA 1
ATOM 786 C C . TYR A 1 96 ? 7.245 -11.016 -5.014 1.00 92.00 96 TYR A C 1
ATOM 788 O O . TYR A 1 96 ? 6.294 -10.981 -4.241 1.00 92.00 96 TYR A O 1
ATOM 796 N N . LYS A 1 97 ? 8.393 -11.638 -4.713 1.00 91.12 97 LYS A N 1
ATOM 797 C CA . LYS A 1 97 ? 8.621 -12.296 -3.419 1.00 91.12 97 LYS A CA 1
ATOM 798 C C . LYS A 1 97 ? 8.543 -11.290 -2.270 1.00 91.12 97 LYS A C 1
ATOM 800 O O . LYS A 1 97 ? 7.722 -11.431 -1.374 1.00 91.12 97 LYS A O 1
ATOM 805 N N . VAL A 1 98 ? 9.343 -10.225 -2.355 1.00 93.06 98 VAL A N 1
ATOM 806 C CA . VAL A 1 98 ? 9.348 -9.162 -1.338 1.00 93.06 98 VAL A CA 1
ATOM 807 C C . VAL A 1 98 ? 7.987 -8.469 -1.253 1.00 93.06 98 VAL A C 1
ATOM 809 O O . VAL A 1 98 ? 7.540 -8.142 -0.158 1.00 93.06 98 VAL A O 1
ATOM 812 N N . LEU A 1 99 ? 7.314 -8.268 -2.391 1.00 94.25 99 LEU A N 1
ATOM 813 C CA . LEU A 1 99 ? 5.980 -7.672 -2.430 1.00 94.25 99 LEU A CA 1
ATOM 814 C C . LEU A 1 99 ? 4.975 -8.506 -1.627 1.00 94.25 99 LEU A C 1
ATOM 816 O O . LEU A 1 99 ? 4.287 -7.946 -0.779 1.00 94.25 99 LEU A O 1
ATOM 820 N N . VAL A 1 100 ? 4.904 -9.823 -1.850 1.00 94.06 100 VAL A N 1
ATOM 821 C CA . VAL A 1 100 ? 3.985 -10.714 -1.117 1.00 94.06 100 VAL A CA 1
ATOM 822 C C . VAL A 1 100 ? 4.252 -10.663 0.387 1.00 94.06 100 VAL A C 1
ATOM 824 O O . VAL A 1 100 ? 3.311 -10.477 1.161 1.00 94.06 100 VAL A O 1
ATOM 827 N N . ASP A 1 101 ? 5.518 -10.743 0.801 1.00 93.56 101 ASP A N 1
ATOM 828 C CA . ASP A 1 101 ? 5.903 -10.698 2.219 1.00 93.56 101 ASP A CA 1
ATOM 829 C C . ASP A 1 101 ? 5.465 -9.385 2.887 1.00 93.56 101 ASP A C 1
ATOM 831 O O . ASP A 1 101 ? 4.900 -9.375 3.983 1.00 93.56 101 ASP A O 1
ATOM 835 N N . VAL A 1 102 ? 5.677 -8.258 2.204 1.00 94.81 102 VAL A N 1
ATOM 836 C CA . VAL A 1 102 ? 5.317 -6.929 2.715 1.00 94.81 102 VAL A CA 1
ATOM 837 C C . VAL A 1 102 ? 3.807 -6.740 2.777 1.00 94.81 102 VAL A C 1
ATOM 839 O O . VAL A 1 102 ? 3.306 -6.152 3.737 1.00 94.81 102 VAL A O 1
ATOM 842 N N . VAL A 1 103 ? 3.073 -7.246 1.786 1.00 94.75 103 VAL A N 1
ATOM 843 C CA . VAL A 1 103 ? 1.607 -7.200 1.775 1.00 94.75 103 VAL A CA 1
ATOM 844 C C . VAL A 1 103 ? 1.043 -8.018 2.935 1.00 94.75 103 VAL A C 1
ATOM 846 O O . VAL A 1 103 ? 0.222 -7.493 3.687 1.00 94.75 103 VAL A O 1
ATOM 849 N N . ARG A 1 104 ? 1.528 -9.251 3.144 1.00 93.88 104 ARG A N 1
ATOM 850 C CA . ARG A 1 104 ? 1.136 -10.093 4.289 1.00 93.88 104 ARG A CA 1
ATOM 851 C C . ARG A 1 104 ? 1.381 -9.374 5.615 1.00 93.88 104 ARG A C 1
ATOM 853 O O . ARG A 1 104 ? 0.467 -9.273 6.428 1.00 93.88 104 ARG A O 1
ATOM 860 N N . TYR A 1 105 ? 2.577 -8.812 5.788 1.00 94.75 105 TYR A N 1
ATOM 861 C CA . TYR A 1 105 ? 2.950 -8.069 6.991 1.00 94.75 105 TYR A CA 1
ATOM 862 C C . TYR A 1 105 ? 2.037 -6.860 7.246 1.00 94.75 105 TYR A C 1
ATOM 864 O O . TYR A 1 105 ? 1.521 -6.689 8.349 1.00 94.75 105 TYR A O 1
ATOM 872 N N . LYS A 1 106 ? 1.804 -6.015 6.232 1.00 94.38 106 LYS A N 1
ATOM 873 C CA . LYS A 1 106 ? 0.971 -4.813 6.393 1.00 94.38 106 LYS A CA 1
ATOM 874 C C . LYS A 1 106 ? -0.485 -5.175 6.708 1.00 94.38 106 LYS A C 1
ATOM 876 O O . LYS A 1 106 ? -1.071 -4.535 7.575 1.00 94.38 106 LYS A O 1
ATOM 881 N N . LEU A 1 107 ? -1.055 -6.192 6.056 1.00 92.81 107 LEU A N 1
ATOM 882 C CA . LEU A 1 107 ? -2.434 -6.623 6.322 1.00 92.81 107 LEU A CA 1
ATOM 883 C C . LEU A 1 107 ? -2.605 -7.202 7.730 1.00 92.81 107 LEU A C 1
ATOM 885 O O . LEU A 1 107 ? -3.583 -6.871 8.395 1.00 92.81 107 LEU A O 1
ATOM 889 N N . ASP A 1 108 ? -1.649 -8.004 8.204 1.00 92.56 108 ASP A N 1
ATOM 890 C CA . ASP A 1 108 ? -1.646 -8.510 9.582 1.00 92.56 108 ASP A CA 1
ATOM 891 C C . ASP A 1 108 ? -1.596 -7.358 10.599 1.00 92.56 108 ASP A C 1
ATOM 893 O O . ASP A 1 108 ? -2.396 -7.315 11.532 1.00 92.56 108 ASP A O 1
ATOM 897 N N . HIS A 1 109 ? -0.745 -6.354 10.370 1.00 93.88 109 HIS A N 1
ATOM 898 C CA . HIS A 1 109 ? -0.697 -5.167 11.225 1.00 93.88 109 HIS A CA 1
ATOM 899 C C . HIS A 1 109 ? -1.996 -4.359 11.223 1.00 93.88 109 HIS A C 1
ATOM 901 O O . HIS A 1 109 ? -2.425 -3.904 12.284 1.00 93.88 109 HIS A O 1
ATOM 907 N N . ILE A 1 110 ? -2.621 -4.169 10.058 1.00 91.31 110 ILE A N 1
ATOM 908 C CA . ILE A 1 110 ? -3.894 -3.445 9.964 1.00 91.31 110 ILE A CA 1
ATOM 909 C C . ILE A 1 110 ? -4.981 -4.206 10.724 1.00 91.31 110 ILE A C 1
ATOM 911 O O . ILE A 1 110 ? -5.676 -3.604 11.540 1.00 91.31 110 ILE A O 1
ATOM 915 N N . ARG A 1 111 ? -5.077 -5.525 10.527 1.00 90.75 111 ARG A N 1
ATOM 916 C CA . ARG A 1 111 ? -6.024 -6.378 11.247 1.00 90.75 111 ARG A CA 1
ATOM 917 C C . ARG A 1 111 ? -5.843 -6.268 12.762 1.00 90.75 111 ARG A C 1
ATOM 919 O O . ARG A 1 111 ? -6.799 -5.950 13.462 1.00 90.75 111 ARG A O 1
ATOM 926 N N . ARG A 1 112 ? -4.617 -6.462 13.262 1.00 91.75 112 ARG A N 1
ATOM 927 C CA . ARG A 1 112 ? -4.315 -6.378 14.703 1.00 91.75 112 ARG A CA 1
ATOM 928 C C . ARG A 1 112 ? -4.630 -5.008 15.285 1.00 91.75 112 ARG A C 1
ATOM 930 O O . ARG A 1 112 ? -5.049 -4.924 16.434 1.00 91.75 112 ARG A O 1
ATOM 937 N N . LYS A 1 113 ? -4.423 -3.942 14.508 1.00 90.69 113 LYS A N 1
ATOM 938 C CA . LYS A 1 113 ? -4.769 -2.585 14.928 1.00 90.69 113 LYS A CA 1
ATOM 939 C C . LYS A 1 113 ? -6.281 -2.417 15.074 1.00 90.69 113 LYS A C 1
ATOM 941 O O . LYS A 1 113 ? -6.712 -1.909 16.095 1.00 90.69 113 LYS A O 1
ATOM 946 N N . ILE A 1 114 ? -7.073 -2.900 14.116 1.00 87.94 114 ILE A N 1
ATOM 947 C CA . ILE A 1 114 ? -8.542 -2.848 14.202 1.00 87.94 114 ILE A CA 1
ATOM 948 C C . ILE A 1 114 ? -9.045 -3.668 15.402 1.00 87.94 114 ILE A C 1
ATOM 950 O O . ILE A 1 114 ? -9.892 -3.193 16.151 1.00 87.94 114 ILE A O 1
ATOM 954 N N . GLU A 1 115 ? -8.491 -4.862 15.630 1.00 87.50 115 GLU A N 1
ATOM 955 C CA . GLU A 1 115 ? -8.830 -5.708 16.788 1.00 87.50 115 GLU A CA 1
ATOM 956 C C . GLU A 1 115 ? -8.410 -5.079 18.133 1.00 87.50 115 GLU A C 1
ATOM 958 O O . GLU A 1 115 ? -9.053 -5.298 19.161 1.00 87.50 115 GLU A O 1
ATOM 963 N N . ALA A 1 116 ? -7.309 -4.321 18.169 1.00 87.38 116 ALA A N 1
ATOM 964 C CA . ALA A 1 116 ? -6.903 -3.557 19.348 1.00 87.38 116 ALA A CA 1
ATOM 965 C C . ALA A 1 116 ? -7.838 -2.365 19.586 1.00 87.38 116 ALA A C 1
ATOM 967 O O . ALA A 1 116 ? -8.368 -2.239 20.682 1.00 87.38 116 ALA A O 1
ATOM 968 N N . ASP A 1 117 ? -8.123 -1.577 18.548 1.00 83.94 117 ASP A N 1
ATOM 969 C CA . ASP A 1 117 ? -9.016 -0.419 18.627 1.00 83.94 117 ASP A CA 1
ATOM 970 C C . ASP A 1 117 ? -10.445 -0.834 19.047 1.00 83.94 117 ASP A C 1
ATOM 972 O O . ASP A 1 117 ? -11.093 -0.131 19.825 1.00 83.94 117 ASP A O 1
ATOM 976 N N . GLU A 1 118 ? -10.943 -1.991 18.586 1.00 82.69 118 GLU A N 1
ATOM 977 C CA . GLU A 1 118 ? -12.228 -2.545 19.038 1.00 82.69 118 GLU A CA 1
ATOM 978 C C . GLU A 1 118 ? -12.189 -2.902 20.529 1.00 82.69 118 GLU A C 1
ATOM 980 O O . GLU A 1 118 ? -13.078 -2.485 21.274 1.00 82.69 118 GLU A O 1
ATOM 985 N N . ARG A 1 119 ? -11.146 -3.601 20.994 1.00 80.94 119 ARG A N 1
ATOM 986 C CA . ARG A 1 119 ? -10.988 -3.933 22.420 1.00 80.94 119 ARG A CA 1
ATOM 987 C C . ARG A 1 119 ? -10.888 -2.682 23.287 1.00 80.94 119 ARG A C 1
ATOM 989 O O . ARG A 1 119 ? -11.659 -2.559 24.235 1.00 80.94 119 ARG A O 1
ATOM 996 N N . ASP A 1 120 ? -10.040 -1.733 22.914 1.00 78.06 120 ASP A N 1
ATOM 997 C CA . ASP A 1 120 ? -9.842 -0.486 23.657 1.00 78.06 120 ASP A CA 1
ATOM 998 C C . ASP A 1 120 ? -11.126 0.359 23.697 1.00 78.06 120 ASP A C 1
ATOM 1000 O O . ASP A 1 120 ? -11.401 1.038 24.688 1.00 78.06 120 ASP A O 1
ATOM 1004 N N . SER A 1 121 ? -11.967 0.273 22.657 1.00 72.69 121 SER A N 1
ATOM 1005 C CA . SER A 1 121 ? -13.288 0.909 22.659 1.00 72.69 121 SER A CA 1
ATOM 1006 C C . SER A 1 121 ? -14.275 0.266 23.640 1.00 72.69 121 SER A C 1
ATOM 1008 O O . SER A 1 121 ? -15.166 0.956 24.131 1.00 72.69 121 SER A O 1
ATOM 1010 N N . THR A 1 122 ? -14.117 -1.028 23.943 1.00 69.62 122 THR A N 1
ATOM 1011 C CA . THR A 1 122 ? -14.960 -1.754 24.910 1.00 69.62 122 THR A CA 1
ATOM 1012 C C . THR A 1 122 ? -14.468 -1.649 26.352 1.00 69.62 122 THR A C 1
ATOM 1014 O O . THR A 1 122 ? -15.276 -1.752 27.266 1.00 69.62 122 THR A O 1
ATOM 1017 N N . THR A 1 123 ? -13.171 -1.425 26.575 1.00 66.94 123 THR A N 1
ATOM 1018 C CA . THR A 1 123 ? -12.556 -1.332 27.914 1.00 66.94 123 THR A CA 1
ATOM 1019 C C . THR A 1 123 ? -12.381 0.110 28.394 1.00 66.94 123 THR A C 1
ATOM 1021 O O . THR A 1 123 ? -11.548 0.384 29.259 1.00 66.94 123 THR A O 1
ATOM 1024 N N . ARG A 1 124 ? -13.104 1.058 27.794 1.00 71.31 124 ARG A N 1
ATOM 1025 C CA . ARG A 1 124 ? -12.945 2.485 28.072 1.00 71.31 124 ARG A CA 1
ATOM 1026 C C . ARG A 1 124 ? -13.534 2.867 29.437 1.00 71.31 124 ARG A C 1
ATOM 1028 O O . ARG A 1 124 ? -14.490 2.261 29.904 1.00 71.31 124 ARG A O 1
ATOM 1035 N N . SER A 1 125 ? -12.953 3.885 30.071 1.00 73.75 125 SER A N 1
ATOM 1036 C CA . SER A 1 125 ? -13.469 4.483 31.301 1.00 73.75 125 SER A CA 1
ATOM 1037 C C . SER A 1 125 ? -14.815 5.174 31.076 1.00 73.75 125 SER A C 1
ATOM 1039 O O . SER A 1 125 ? -14.932 6.063 30.233 1.00 73.75 125 SER A O 1
ATOM 1041 N N . SER A 1 126 ? -15.815 4.764 31.851 1.00 82.44 126 SER A N 1
ATOM 1042 C CA . SER A 1 126 ? -17.183 5.284 31.799 1.00 82.44 126 SER A CA 1
ATOM 1043 C C . SER A 1 126 ? -17.371 6.534 32.655 1.00 82.44 126 SER A C 1
ATOM 1045 O O . SER A 1 126 ? -18.259 7.334 32.376 1.00 82.44 126 SER A O 1
ATOM 1047 N N . PHE A 1 127 ? -16.517 6.740 33.663 1.00 87.25 127 PHE A N 1
ATOM 1048 C CA . PHE A 1 127 ? -16.622 7.853 34.607 1.00 87.25 127 PHE A CA 1
ATOM 1049 C C . PHE A 1 127 ? -15.334 8.667 34.663 1.00 87.25 127 PHE A C 1
ATOM 1051 O O . PHE A 1 127 ? -14.225 8.131 34.563 1.00 87.25 127 PHE A O 1
ATOM 1058 N N . LYS A 1 128 ? -15.469 9.973 34.877 1.00 91.38 128 LYS A N 1
ATOM 1059 C CA . LYS A 1 128 ? -14.359 10.911 35.012 1.00 91.38 128 LYS A CA 1
ATOM 1060 C C . LYS A 1 128 ? -14.640 11.917 36.119 1.00 91.38 128 LYS A C 1
ATOM 1062 O O . LYS A 1 128 ? -15.699 12.530 36.183 1.00 91.38 128 LYS A O 1
ATOM 1067 N N . CYS A 1 129 ? -13.654 12.129 36.984 1.00 92.12 129 CYS A N 1
ATOM 1068 C CA . CYS A 1 129 ? -13.730 13.178 37.988 1.00 92.12 129 CYS A CA 1
ATOM 1069 C C . CYS A 1 129 ? -13.408 14.550 37.360 1.00 92.12 129 CYS A C 1
ATOM 1071 O O . CYS A 1 129 ? -12.318 14.707 36.802 1.00 92.12 129 CYS A O 1
ATOM 1073 N N . PRO A 1 130 ? -14.272 15.571 37.493 1.00 91.31 130 PRO A N 1
ATOM 1074 C CA . PRO A 1 130 ? -14.005 16.912 36.967 1.00 91.31 130 PRO A CA 1
ATOM 1075 C C . PRO A 1 130 ? -12.930 17.673 37.763 1.00 91.31 130 PRO A C 1
ATOM 1077 O O . PRO A 1 130 ? -12.344 18.623 37.251 1.00 91.31 130 PRO A O 1
ATOM 1080 N N . SER A 1 131 ? -12.651 17.255 39.004 1.00 92.69 131 SER A N 1
ATOM 1081 C CA . SER A 1 131 ? -11.710 17.935 39.905 1.00 92.69 131 SER A CA 1
ATOM 1082 C C . SER A 1 131 ? -10.261 17.463 39.724 1.00 92.69 131 SER A C 1
ATOM 1084 O O . SER A 1 131 ? -9.360 18.275 39.524 1.00 92.69 131 SER A O 1
ATOM 1086 N N . CYS A 1 132 ? -10.018 16.147 39.751 1.00 92.69 132 CYS A N 1
ATOM 1087 C CA . CYS A 1 132 ? -8.667 15.574 39.648 1.00 92.69 132 CYS A CA 1
ATOM 1088 C C . CYS A 1 132 ? -8.388 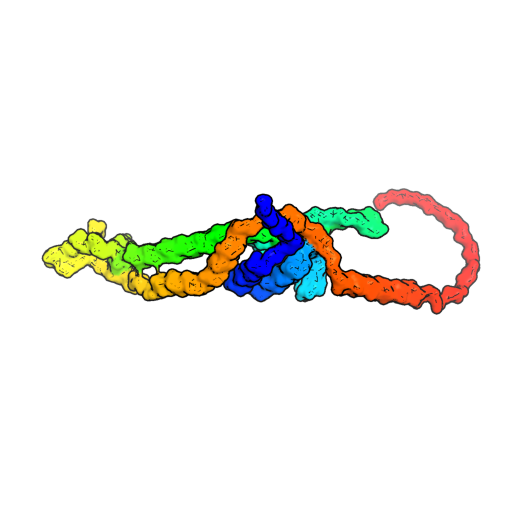14.841 38.327 1.00 92.69 132 CYS A C 1
ATOM 1090 O O . CYS A 1 132 ? -7.300 14.300 38.152 1.00 92.69 132 CYS A O 1
ATOM 1092 N N . PHE A 1 133 ? -9.357 14.809 37.406 1.00 89.25 133 PHE A N 1
ATOM 1093 C CA . PHE A 1 133 ? -9.272 14.173 36.083 1.00 89.25 133 PHE A CA 1
ATOM 1094 C C . PHE A 1 133 ? -9.007 12.662 36.070 1.00 89.25 133 PHE A C 1
ATOM 1096 O O . PHE A 1 133 ? -8.826 12.099 34.990 1.00 89.25 133 PHE A O 1
ATOM 1103 N N . ASN A 1 134 ? -9.049 11.993 37.226 1.00 89.81 134 ASN A N 1
ATOM 1104 C CA . ASN A 1 134 ? -9.007 10.536 37.285 1.00 89.81 134 ASN A CA 1
ATOM 1105 C C . ASN A 1 134 ? -10.225 9.929 36.587 1.00 89.81 134 ASN A C 1
ATOM 1107 O O . ASN A 1 134 ? -11.342 10.444 36.688 1.00 89.81 134 ASN A O 1
ATOM 1111 N N . THR A 1 135 ? -9.986 8.827 35.887 1.00 89.25 135 THR A N 1
ATOM 1112 C CA . THR A 1 135 ? -10.990 8.102 35.115 1.00 89.25 135 THR A CA 1
ATOM 1113 C C . THR A 1 135 ? -11.203 6.717 35.696 1.00 89.25 135 THR A C 1
ATOM 1115 O O . THR A 1 135 ? -10.227 6.072 36.071 1.00 89.25 135 THR A O 1
ATOM 1118 N N . TYR A 1 136 ? -12.447 6.255 35.694 1.00 88.25 136 TYR A N 1
ATOM 1119 C CA . TYR A 1 136 ? -12.849 4.976 36.263 1.00 88.25 136 TYR A CA 1
ATOM 1120 C C . TYR A 1 136 ? -13.684 4.172 35.271 1.00 88.25 136 TYR A C 1
ATOM 1122 O O . TYR A 1 136 ? -14.394 4.734 34.430 1.00 88.25 136 TYR A O 1
ATOM 1130 N N . THR A 1 137 ? -13.588 2.853 35.360 1.00 87.19 137 THR A N 1
ATOM 1131 C CA . THR A 1 137 ? -14.342 1.912 34.515 1.00 87.19 137 THR A CA 1
ATOM 1132 C C . THR A 1 137 ? -15.623 1.434 35.203 1.00 87.19 137 THR A C 1
ATOM 1134 O O . THR A 1 137 ? -15.751 1.545 36.421 1.00 87.19 137 THR A O 1
ATOM 1137 N N . ASP A 1 138 ? -16.553 0.836 34.448 1.00 83.62 138 ASP A N 1
ATOM 1138 C CA . ASP A 1 138 ? -17.794 0.263 35.007 1.00 83.62 138 ASP A CA 1
ATOM 1139 C C . ASP A 1 138 ? -17.542 -0.778 36.111 1.00 83.62 138 ASP A C 1
ATOM 1141 O O . ASP A 1 138 ? -18.335 -0.936 37.037 1.00 83.62 138 ASP A O 1
ATOM 1145 N N . LEU A 1 139 ? -16.408 -1.480 36.046 1.00 84.12 139 LEU A N 1
ATOM 1146 C CA . LEU A 1 139 ? -16.020 -2.483 37.041 1.00 84.12 139 LEU A CA 1
ATOM 1147 C C . LEU A 1 139 ? -15.695 -1.861 38.409 1.00 84.12 139 LEU A C 1
ATOM 1149 O O . LEU A 1 139 ? -15.829 -2.522 39.439 1.00 84.12 139 LEU A O 1
ATOM 1153 N N . GLU A 1 140 ? -15.283 -0.595 38.427 1.00 85.38 140 GLU A N 1
ATOM 1154 C CA . GLU A 1 140 ? -14.872 0.138 39.630 1.00 85.38 140 GLU A CA 1
ATOM 1155 C C . GLU A 1 140 ? -16.041 0.895 40.277 1.00 85.38 140 GLU A C 1
ATOM 1157 O O . GLU A 1 140 ? -15.907 1.401 41.387 1.00 85.38 140 GLU A O 1
ATOM 1162 N N . VAL A 1 141 ? -17.216 0.920 39.639 1.00 84.50 141 VAL A N 1
ATOM 1163 C CA . VAL A 1 141 ? -18.401 1.684 40.070 1.00 84.50 141 VAL A CA 1
ATOM 1164 C C . VAL A 1 141 ? -18.847 1.338 41.489 1.00 84.50 141 VAL A C 1
ATOM 1166 O O . VAL A 1 141 ? -19.164 2.231 42.271 1.00 84.50 141 VAL A O 1
ATOM 1169 N N . ASN A 1 142 ? -18.792 0.057 41.868 1.00 84.94 142 ASN A N 1
ATOM 1170 C CA . ASN A 1 142 ? -19.138 -0.377 43.226 1.00 84.94 142 ASN A CA 1
ATOM 1171 C C . ASN A 1 142 ? -18.218 0.226 44.302 1.00 84.94 142 ASN A C 1
ATOM 1173 O O . ASN A 1 142 ? -18.628 0.348 45.450 1.00 84.94 142 ASN A O 1
ATOM 1177 N N . GLN A 1 143 ? -16.981 0.591 43.949 1.00 86.31 143 GLN A N 1
ATOM 1178 C CA . GLN A 1 143 ? -16.031 1.232 44.864 1.00 86.31 143 GLN A CA 1
ATOM 1179 C C . GLN A 1 143 ? -16.228 2.752 44.938 1.00 86.31 143 GLN A C 1
ATOM 1181 O O . GLN A 1 143 ? -15.734 3.384 45.868 1.00 86.31 143 GLN A O 1
ATOM 1186 N N . LEU A 1 144 ? -16.929 3.334 43.961 1.00 89.25 144 LEU A N 1
ATOM 1187 C CA . LEU A 1 144 ? -17.215 4.767 43.885 1.00 89.25 144 LEU A CA 1
ATOM 1188 C C . LEU A 1 144 ? -18.537 5.135 44.563 1.00 89.25 144 LEU A C 1
ATOM 1190 O O . LEU A 1 144 ? -18.736 6.301 44.888 1.00 89.25 144 LEU A O 1
ATOM 1194 N N . PHE A 1 145 ? -19.458 4.184 44.740 1.00 90.50 145 PHE A N 1
ATOM 1195 C CA . PHE A 1 145 ? -20.785 4.461 45.288 1.00 90.50 145 PHE A CA 1
ATOM 1196 C C . PHE A 1 145 ? -20.734 4.767 46.789 1.00 90.50 145 PHE A C 1
ATOM 1198 O O . PHE A 1 145 ? -20.347 3.918 47.594 1.00 90.50 145 PHE A O 1
ATOM 1205 N N . ASP A 1 146 ? -21.173 5.966 47.170 1.00 90.19 146 ASP A N 1
ATOM 1206 C CA . ASP A 1 146 ? -21.313 6.368 48.566 1.00 90.19 146 ASP A CA 1
ATOM 1207 C C . ASP A 1 146 ? -22.765 6.195 49.036 1.00 90.19 146 ASP A C 1
ATOM 1209 O O . ASP A 1 146 ? -23.673 6.906 48.605 1.00 90.19 146 ASP A O 1
ATOM 1213 N N . THR A 1 147 ? -22.982 5.276 49.978 1.00 88.5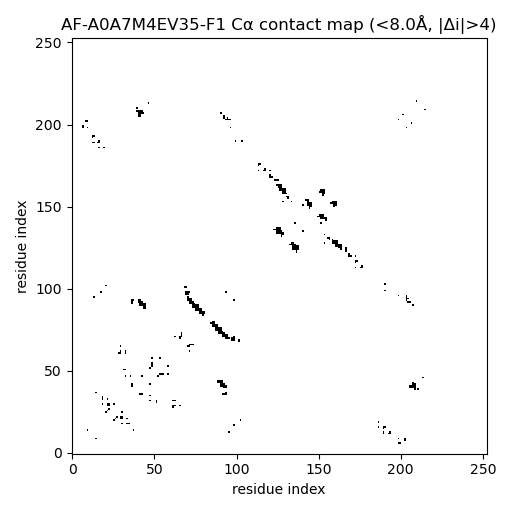6 147 THR A N 1
ATOM 1214 C CA . THR A 1 147 ? -24.310 4.948 50.516 1.00 88.56 147 THR A CA 1
ATOM 1215 C C . THR A 1 147 ? -24.975 6.091 51.280 1.00 88.56 147 THR A C 1
ATOM 1217 O O . THR A 1 147 ? -26.185 6.051 51.474 1.00 88.56 147 THR A O 1
ATOM 1220 N N . PHE A 1 148 ? -24.216 7.080 51.762 1.00 88.12 148 PHE A N 1
ATOM 1221 C CA . PHE A 1 148 ? -24.782 8.199 52.524 1.00 88.12 148 PHE A CA 1
ATOM 1222 C C . PHE A 1 148 ? -25.315 9.313 51.631 1.00 88.12 148 PHE A C 1
ATOM 1224 O O . PHE A 1 148 ? -26.261 10.002 52.007 1.00 88.12 148 PHE A O 1
ATOM 1231 N N . THR A 1 149 ? -24.680 9.516 50.477 1.00 86.56 149 THR A N 1
ATOM 1232 C CA . THR A 1 149 ? -25.037 10.589 49.543 1.00 86.56 149 THR A CA 1
ATOM 1233 C C . THR A 1 149 ? -25.756 10.082 48.300 1.00 86.56 149 THR A C 1
ATOM 1235 O O . THR A 1 149 ? -26.270 10.899 47.545 1.00 86.56 149 THR A O 1
ATOM 1238 N N . GLU A 1 150 ? -25.831 8.759 48.121 1.00 89.75 150 GLU A N 1
ATOM 1239 C CA . GLU A 1 150 ? -26.433 8.075 46.970 1.00 89.75 150 GLU A CA 1
ATOM 1240 C C . GLU A 1 150 ? -25.825 8.507 45.620 1.00 89.75 150 GLU A C 1
ATOM 1242 O O . GLU A 1 150 ? -26.453 8.366 44.572 1.00 89.75 150 GLU A O 1
ATOM 1247 N N . THR A 1 151 ? -24.581 9.005 45.627 1.00 90.81 151 THR A N 1
ATOM 1248 C CA . THR A 1 151 ? -23.848 9.441 44.427 1.00 90.81 151 THR A CA 1
ATOM 1249 C C . THR A 1 151 ? -22.495 8.747 44.285 1.00 90.81 151 THR A C 1
ATOM 1251 O O . THR A 1 151 ? -21.952 8.167 45.231 1.00 90.81 151 THR A O 1
ATOM 1254 N N . PHE A 1 152 ? -21.934 8.787 43.073 1.00 91.81 152 PHE A N 1
ATOM 1255 C CA . PHE A 1 152 ? -20.603 8.253 42.796 1.00 91.81 152 PHE A CA 1
ATOM 1256 C C . PHE A 1 152 ? -19.532 9.297 43.116 1.00 91.81 152 PHE A C 1
ATOM 1258 O O . PHE A 1 152 ? -19.542 10.406 42.576 1.00 91.81 152 PHE A O 1
ATOM 1265 N N . ARG A 1 153 ? -18.575 8.939 43.972 1.00 93.00 153 ARG A N 1
ATOM 1266 C CA . ARG A 1 153 ? -17.508 9.825 44.444 1.00 93.00 153 ARG A CA 1
ATOM 1267 C C . ARG A 1 153 ? -16.131 9.300 44.078 1.00 93.00 153 ARG A C 1
ATOM 1269 O O . ARG A 1 153 ? -15.837 8.112 44.151 1.00 93.00 153 ARG A O 1
ATOM 1276 N N . CYS A 1 154 ? -15.254 10.224 43.705 1.00 93.12 154 CYS A N 1
ATOM 1277 C CA . CYS A 1 154 ? -13.863 9.939 43.390 1.00 93.12 154 CYS A CA 1
ATOM 1278 C C . CYS A 1 154 ? -13.105 9.439 44.629 1.00 93.12 154 CYS A C 1
ATOM 1280 O O . CYS A 1 154 ? -13.073 10.120 45.653 1.00 93.12 154 CYS A O 1
ATOM 1282 N N . THR A 1 155 ? -12.377 8.330 44.492 1.00 91.50 155 THR A N 1
ATOM 1283 C CA . THR A 1 155 ? -11.554 7.740 45.566 1.00 91.50 155 THR A CA 1
ATOM 1284 C C . THR A 1 155 ? -10.430 8.645 46.088 1.00 91.50 155 THR A C 1
ATOM 1286 O O . THR A 1 155 ? -9.947 8.436 47.196 1.00 91.50 155 THR A O 1
ATOM 1289 N N . PHE A 1 156 ? -10.001 9.649 45.314 1.00 91.75 156 PHE A N 1
ATOM 1290 C CA . PHE A 1 156 ? -8.866 10.511 45.669 1.00 91.75 156 PHE A CA 1
ATOM 1291 C C . PHE A 1 156 ? -9.269 11.880 46.216 1.00 91.75 156 PHE A C 1
ATOM 1293 O O . PHE A 1 156 ? -8.639 12.373 47.147 1.00 91.75 156 PHE A O 1
ATOM 1300 N N . CYS A 1 157 ? -10.275 12.525 45.620 1.00 93.25 157 CYS A N 1
ATOM 1301 C CA . CYS A 1 157 ? -10.661 13.897 45.976 1.00 93.25 157 CYS A CA 1
ATOM 1302 C C . CYS A 1 157 ? -12.091 14.019 46.512 1.00 93.25 157 CYS A C 1
ATOM 1304 O O . CYS A 1 157 ? -12.516 15.119 46.856 1.00 93.25 157 CYS A O 1
ATOM 1306 N N . ASN A 1 158 ? -12.832 12.907 46.576 1.00 91.06 158 ASN A N 1
ATOM 1307 C CA . ASN A 1 158 ? -14.208 12.817 47.066 1.00 91.06 158 ASN A CA 1
ATOM 1308 C C . ASN A 1 158 ? -15.241 13.702 46.333 1.00 91.06 158 ASN A C 1
ATOM 1310 O O . ASN A 1 158 ? -16.392 13.811 46.765 1.00 91.06 158 ASN A O 1
ATOM 1314 N N . ALA A 1 159 ? -14.843 14.330 45.221 1.00 92.50 159 ALA A N 1
ATOM 1315 C CA . ALA A 1 159 ? -15.747 15.029 44.320 1.00 92.50 159 ALA A CA 1
ATOM 1316 C C . ALA A 1 159 ? -16.631 14.025 43.570 1.00 92.50 159 ALA A C 1
ATOM 1318 O O . ALA A 1 159 ? -16.209 12.894 43.309 1.00 92.50 159 ALA A O 1
ATOM 1319 N N . GLU A 1 160 ? -17.839 14.455 43.219 1.00 92.94 160 GLU A N 1
ATOM 1320 C CA . GLU A 1 160 ? -18.768 13.674 42.405 1.00 92.94 160 GLU A CA 1
ATOM 1321 C C . GLU A 1 160 ? -18.152 13.396 41.027 1.00 92.94 160 GLU A C 1
ATOM 1323 O O . GLU A 1 160 ? -17.525 14.277 40.429 1.00 92.94 160 GLU A O 1
ATOM 1328 N N . VAL A 1 161 ? -18.236 12.146 40.571 1.00 92.75 161 VAL A N 1
ATOM 1329 C CA . VAL A 1 161 ? -17.746 11.754 39.244 1.00 92.75 161 VAL A CA 1
ATOM 1330 C C . VAL A 1 161 ? -18.865 11.874 38.220 1.00 92.75 161 VAL A C 1
ATOM 1332 O O . VAL A 1 161 ? -20.017 11.564 38.504 1.00 92.75 161 VAL A O 1
ATOM 1335 N N . GLU A 1 162 ? -18.508 12.302 37.017 1.00 89.94 162 GLU A N 1
ATOM 1336 C CA . GLU A 1 162 ? -19.438 12.471 35.905 1.00 89.94 162 GLU A CA 1
ATOM 1337 C C . GLU A 1 162 ? -19.224 11.358 34.877 1.00 89.94 162 GLU A C 1
ATOM 1339 O O . GLU A 1 162 ? -18.111 10.845 34.727 1.00 89.94 162 GLU A O 1
ATOM 1344 N N . GLU A 1 163 ? -20.275 10.984 34.147 1.00 84.75 163 GLU A N 1
ATOM 1345 C CA . GLU A 1 163 ? -20.134 10.086 33.001 1.00 84.75 163 GLU A CA 1
ATOM 1346 C C . GLU A 1 163 ? -19.278 10.754 31.918 1.00 84.75 163 GLU A C 1
ATOM 1348 O O . GLU A 1 163 ? -19.530 11.892 31.505 1.00 84.75 163 GLU A O 1
ATOM 1353 N N . ASP A 1 164 ? -18.265 10.046 31.416 1.00 80.19 164 ASP A N 1
ATOM 1354 C CA . ASP A 1 164 ? -17.502 10.525 30.270 1.00 80.19 164 ASP A CA 1
ATOM 1355 C C . ASP A 1 164 ? -18.376 10.396 29.011 1.00 80.19 164 ASP A C 1
ATOM 1357 O O . ASP A 1 164 ? -18.355 9.390 28.308 1.00 80.19 164 ASP A O 1
ATOM 1361 N N . GLY A 1 165 ? -19.145 11.440 28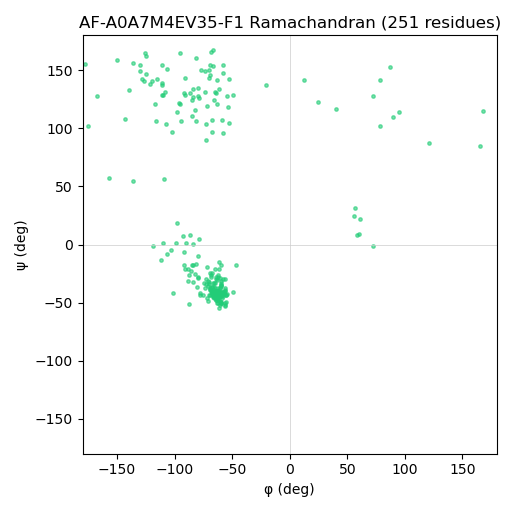.682 1.00 64.00 165 GLY A N 1
ATOM 1362 C CA . GLY A 1 165 ? -19.994 11.477 27.483 1.00 64.00 165 GLY A CA 1
ATOM 1363 C C . GLY A 1 165 ? -19.216 11.350 26.164 1.00 64.00 165 GLY A C 1
ATOM 1364 O O . GLY A 1 165 ? -19.794 11.041 25.119 1.00 64.00 165 GLY A O 1
ATOM 1365 N N . SER A 1 166 ? -17.890 11.528 26.192 1.00 63.28 166 SER A N 1
ATOM 1366 C CA . SER A 1 166 ? -17.033 11.236 25.042 1.00 63.28 166 SER A CA 1
ATOM 1367 C C . SER A 1 166 ? -16.716 9.740 24.898 1.00 63.28 166 SER A C 1
ATOM 1369 O O . SER A 1 166 ? -16.172 9.351 23.859 1.00 63.28 166 SER A O 1
ATOM 1371 N N . ALA A 1 167 ? -17.050 8.917 25.903 1.00 55.75 167 ALA A N 1
ATOM 1372 C CA . ALA A 1 167 ? -16.796 7.477 26.030 1.00 55.75 167 ALA A CA 1
ATOM 1373 C C . ALA A 1 167 ? -17.879 6.554 25.485 1.00 55.75 167 ALA A C 1
ATOM 1375 O O . ALA A 1 167 ? -17.683 5.340 25.497 1.00 55.75 167 ALA A O 1
ATOM 1376 N N . LEU A 1 168 ? -18.955 7.093 24.907 1.00 56.56 168 LEU A N 1
ATOM 1377 C CA . LEU A 1 168 ? -19.899 6.262 24.169 1.00 56.56 168 LEU A CA 1
ATOM 1378 C C . LEU A 1 168 ? -19.150 5.461 23.090 1.00 56.56 168 LEU A C 1
ATOM 1380 O O . LEU A 1 168 ? -18.424 6.063 22.283 1.00 56.56 168 LEU A O 1
ATOM 1384 N N . PRO A 1 169 ? -19.320 4.123 23.040 1.00 55.88 169 PRO A N 1
ATOM 1385 C CA . PRO A 1 169 ? -18.737 3.313 21.991 1.00 55.88 169 PRO A CA 1
ATOM 1386 C C . PRO A 1 169 ? -19.168 3.910 20.663 1.00 55.88 169 PRO A C 1
ATOM 1388 O O . PRO A 1 169 ? -20.362 3.976 20.347 1.00 55.88 169 PRO A O 1
ATOM 1391 N N . LYS A 1 170 ? -18.203 4.357 19.857 1.00 58.44 170 LYS A N 1
ATOM 1392 C CA . LYS A 1 170 ? -18.497 4.625 18.455 1.00 58.44 170 LYS A CA 1
ATOM 1393 C C . LYS A 1 170 ? -18.997 3.292 17.913 1.00 58.44 170 LYS A C 1
ATOM 1395 O O . LYS A 1 170 ? -18.199 2.377 17.730 1.00 58.44 170 LYS A O 1
ATOM 1400 N N . ARG A 1 171 ? -20.307 3.175 17.648 1.00 56.72 171 ARG A N 1
ATOM 1401 C CA . ARG A 1 171 ? -20.937 2.017 16.972 1.00 56.72 171 ARG A CA 1
ATOM 1402 C C . ARG A 1 171 ? -20.177 1.584 15.706 1.00 56.72 171 ARG A C 1
ATOM 1404 O O . ARG A 1 171 ? -20.343 0.474 15.209 1.00 56.72 171 ARG A O 1
ATOM 1411 N N . ASP A 1 172 ? -19.329 2.473 15.208 1.00 62.59 172 ASP A N 1
ATOM 1412 C CA . ASP A 1 172 ? -18.382 2.265 14.135 1.00 62.59 172 ASP A CA 1
ATOM 1413 C C . ASP A 1 172 ? -17.358 1.142 14.387 1.00 62.59 172 ASP A C 1
ATOM 1415 O O . ASP A 1 172 ? -17.137 0.367 13.470 1.00 62.59 172 ASP A O 1
ATOM 1419 N N . ALA A 1 173 ? -16.777 0.959 15.584 1.00 64.62 173 ALA A N 1
ATOM 1420 C CA . ALA A 1 173 ? -15.623 0.050 15.765 1.00 64.62 173 ALA A CA 1
ATOM 1421 C C . ALA A 1 173 ? -15.918 -1.414 15.377 1.00 64.62 173 ALA A C 1
ATOM 1423 O O . ALA A 1 173 ? -15.230 -1.993 14.535 1.00 64.62 173 ALA A O 1
ATOM 1424 N N . ARG A 1 174 ? -17.018 -1.979 15.886 1.00 67.94 174 ARG A N 1
ATOM 1425 C CA . ARG A 1 174 ? -17.476 -3.331 15.518 1.00 67.94 174 ARG A CA 1
ATOM 1426 C C . ARG A 1 174 ? -17.894 -3.434 14.046 1.00 67.94 174 ARG A C 1
ATOM 1428 O O . ARG A 1 174 ? -17.712 -4.463 13.398 1.00 67.94 174 ARG A O 1
ATOM 1435 N N . THR A 1 175 ? -18.437 -2.348 13.499 1.00 79.88 175 THR A N 1
ATOM 1436 C CA . THR A 1 175 ? -18.814 -2.261 12.082 1.00 79.88 175 THR A CA 1
ATOM 1437 C C . THR A 1 175 ? -17.574 -2.213 11.178 1.00 79.88 175 THR A C 1
ATOM 1439 O O . THR A 1 175 ? -17.599 -2.740 10.065 1.00 79.88 175 THR A O 1
ATOM 1442 N N . LEU A 1 176 ? -16.476 -1.613 11.644 1.00 81.06 176 LEU A N 1
ATOM 1443 C CA . LEU A 1 176 ? -15.225 -1.482 10.901 1.00 81.06 176 LEU A CA 1
ATOM 1444 C C . LEU A 1 176 ? -14.530 -2.830 10.708 1.00 81.06 176 LEU A C 1
ATOM 1446 O O . LEU A 1 176 ? -14.058 -3.085 9.603 1.00 81.06 176 LEU A O 1
ATOM 1450 N N . LEU A 1 177 ? -14.517 -3.713 11.715 1.00 82.81 177 LEU A N 1
ATOM 1451 C CA . LEU A 1 177 ? -13.926 -5.049 11.567 1.00 82.81 177 LEU A CA 1
ATOM 1452 C C . LEU A 1 177 ? -14.671 -5.888 10.517 1.00 82.81 177 LEU A C 1
ATOM 1454 O O . LEU A 1 177 ? -14.044 -6.497 9.650 1.00 82.81 177 LEU A O 1
ATOM 1458 N N . ALA A 1 178 ? -16.008 -5.875 10.553 1.00 85.75 178 ALA A N 1
ATOM 1459 C CA . ALA A 1 178 ? -16.828 -6.572 9.563 1.00 85.75 178 ALA A CA 1
ATOM 1460 C C . ALA A 1 178 ? -16.574 -6.036 8.141 1.00 85.75 178 ALA A C 1
ATOM 1462 O O . ALA A 1 178 ? -16.251 -6.809 7.239 1.00 85.75 178 ALA A O 1
ATOM 1463 N N . LYS A 1 179 ? -16.607 -4.707 7.965 1.00 88.12 179 LYS A N 1
ATOM 1464 C CA . LYS A 1 179 ? -16.308 -4.050 6.680 1.00 88.12 179 LYS A CA 1
ATOM 1465 C C . LYS A 1 179 ? -14.894 -4.352 6.182 1.00 88.12 179 LYS A C 1
ATOM 1467 O O . LYS A 1 179 ? -14.701 -4.564 4.989 1.00 88.12 179 LYS A O 1
ATOM 1472 N N . PHE A 1 180 ? -13.905 -4.365 7.075 1.00 88.44 180 PHE A N 1
ATOM 1473 C CA . PHE A 1 180 ? -12.521 -4.675 6.724 1.00 88.44 180 PHE A CA 1
ATOM 1474 C C . PHE A 1 180 ? -12.391 -6.098 6.175 1.00 88.44 180 PHE A C 1
ATOM 1476 O O . PHE A 1 180 ? -11.796 -6.289 5.116 1.00 88.44 180 PHE A O 1
ATOM 1483 N N . ASN A 1 181 ? -12.990 -7.084 6.847 1.00 88.06 181 ASN A N 1
ATOM 1484 C CA . ASN A 1 181 ? -12.950 -8.475 6.396 1.00 88.06 181 ASN A CA 1
ATOM 1485 C C . ASN A 1 181 ? -13.604 -8.641 5.018 1.00 88.06 181 ASN A C 1
ATOM 1487 O O . ASN A 1 181 ? -13.021 -9.274 4.139 1.00 88.06 181 ASN A O 1
ATOM 1491 N N . GLU A 1 182 ? -14.761 -8.012 4.796 1.00 91.06 182 GLU A N 1
ATOM 1492 C CA . GLU A 1 182 ? -15.440 -8.033 3.495 1.00 91.06 182 GLU A CA 1
ATOM 1493 C C . GLU A 1 182 ? -14.590 -7.405 2.379 1.00 91.06 182 GLU A C 1
ATOM 1495 O O . GLU A 1 182 ? -14.490 -7.957 1.283 1.00 91.06 182 GLU A O 1
ATOM 1500 N N . GLN A 1 183 ? -13.945 -6.265 2.648 1.00 90.38 183 GLN A N 1
ATOM 1501 C CA . GLN A 1 183 ? -13.155 -5.542 1.647 1.00 90.38 183 GLN A CA 1
ATOM 1502 C C . GLN A 1 183 ? -11.813 -6.211 1.323 1.00 90.38 183 GLN A C 1
ATOM 1504 O O . GLN A 1 183 ? -11.340 -6.106 0.189 1.00 90.38 183 GLN A O 1
ATOM 1509 N N . ILE A 1 184 ? -11.181 -6.873 2.296 1.00 91.12 184 ILE A N 1
ATOM 1510 C CA . ILE A 1 184 ? -9.837 -7.452 2.141 1.00 91.12 184 ILE A CA 1
ATOM 1511 C C . ILE A 1 184 ? -9.873 -8.907 1.664 1.00 91.12 184 ILE A C 1
ATOM 1513 O O . ILE A 1 184 ? -8.880 -9.375 1.101 1.00 91.12 184 ILE A O 1
ATOM 1517 N N . GLU A 1 185 ? -11.000 -9.615 1.781 1.00 92.12 185 GLU A N 1
ATOM 1518 C CA . GLU A 1 185 ? -11.120 -11.007 1.325 1.00 92.12 185 GLU A CA 1
ATOM 1519 C C . GLU A 1 185 ? -10.610 -11.255 -0.113 1.00 92.12 185 GLU A C 1
ATOM 1521 O O . GLU A 1 185 ? -9.870 -12.223 -0.310 1.00 92.12 185 GLU A O 1
ATOM 1526 N N . PRO A 1 186 ? -10.858 -10.387 -1.120 1.00 92.31 186 PRO A N 1
ATOM 1527 C CA . PRO A 1 186 ? -10.296 -10.572 -2.462 1.00 92.31 186 PRO A CA 1
ATOM 1528 C C . PRO A 1 186 ? -8.759 -10.604 -2.494 1.00 92.31 186 PRO A C 1
ATOM 1530 O O . PRO A 1 186 ? -8.160 -11.273 -3.339 1.00 92.31 186 PRO A O 1
ATOM 1533 N N . ILE A 1 187 ? -8.108 -9.881 -1.578 1.00 92.62 187 ILE A N 1
ATOM 1534 C CA . ILE A 1 187 ? -6.649 -9.847 -1.439 1.00 92.62 187 ILE A CA 1
ATOM 1535 C C . ILE A 1 187 ? -6.164 -11.109 -0.720 1.00 92.62 187 ILE A C 1
ATOM 1537 O O . ILE A 1 187 ? -5.181 -11.707 -1.157 1.00 92.62 187 ILE A O 1
ATOM 1541 N N . TYR A 1 188 ? -6.862 -11.567 0.325 1.00 92.75 188 TYR A N 1
ATOM 1542 C CA . TYR A 1 188 ? -6.533 -12.837 0.980 1.00 92.75 188 TYR A CA 1
ATOM 1543 C C . TYR A 1 188 ? -6.687 -14.031 0.036 1.00 92.75 188 TYR A C 1
ATOM 1545 O O . TYR A 1 188 ? -5.816 -14.899 0.020 1.00 92.75 188 TYR A O 1
ATOM 1553 N N . ALA A 1 189 ? -7.722 -14.048 -0.804 1.00 93.38 189 ALA A N 1
ATOM 1554 C CA . ALA A 1 189 ? -7.896 -15.071 -1.830 1.00 93.38 189 ALA A CA 1
ATOM 1555 C C . ALA A 1 189 ? -6.698 -15.129 -2.793 1.00 93.38 189 ALA A C 1
ATOM 1557 O O . ALA A 1 189 ? -6.171 -16.209 -3.053 1.00 93.38 189 ALA A O 1
ATOM 1558 N N . LEU A 1 190 ? -6.214 -13.968 -3.249 1.00 93.06 190 LEU A N 1
ATOM 1559 C CA . LEU A 1 190 ? -5.006 -13.867 -4.074 1.00 93.06 190 LEU A CA 1
ATOM 1560 C C . LEU A 1 190 ? -3.749 -14.344 -3.340 1.00 93.06 190 LEU A C 1
ATOM 1562 O O . LEU A 1 190 ? -2.930 -15.046 -3.923 1.00 93.06 190 LEU A O 1
ATOM 1566 N N . LEU A 1 191 ? -3.585 -13.974 -2.069 1.00 91.88 191 LEU A N 1
ATOM 1567 C CA . LEU A 1 191 ? -2.427 -14.388 -1.276 1.00 91.88 191 LEU A CA 1
ATOM 1568 C C . LEU A 1 191 ? -2.371 -15.907 -1.091 1.00 91.88 191 LEU A C 1
ATOM 1570 O O . LEU A 1 191 ? -1.276 -16.461 -1.204 1.00 91.88 191 LEU A O 1
ATOM 1574 N N . ARG A 1 192 ? -3.524 -16.556 -0.863 1.00 92.19 192 ARG A N 1
ATOM 1575 C CA . ARG A 1 192 ? -3.651 -18.023 -0.789 1.00 92.19 192 ARG A CA 1
ATOM 1576 C C . ARG A 1 192 ? -3.303 -18.683 -2.124 1.00 92.19 192 ARG A C 1
ATOM 1578 O O . ARG A 1 192 ? -2.530 -19.629 -2.149 1.00 92.19 192 ARG A O 1
ATOM 1585 N N . GLU A 1 193 ? -3.797 -18.142 -3.240 1.00 90.25 193 GLU A N 1
ATOM 1586 C CA . GLU A 1 193 ? -3.481 -18.641 -4.592 1.00 90.25 193 GLU A CA 1
ATOM 1587 C C . GLU A 1 193 ? -1.973 -18.572 -4.908 1.00 90.25 193 GLU A C 1
ATOM 1589 O O . GLU A 1 193 ? -1.451 -19.376 -5.675 1.00 90.25 193 GLU A O 1
ATOM 1594 N N . THR A 1 194 ? -1.257 -17.614 -4.311 1.00 87.88 194 THR A N 1
ATOM 1595 C CA . THR A 1 194 ? 0.174 -17.380 -4.574 1.00 87.88 194 THR A CA 1
ATOM 1596 C C . THR A 1 194 ? 1.130 -17.990 -3.546 1.00 87.88 194 THR A C 1
ATOM 1598 O O . THR A 1 194 ? 2.337 -17.799 -3.673 1.00 87.88 194 THR A O 1
ATOM 1601 N N . GLU A 1 195 ? 0.628 -18.693 -2.528 1.00 83.19 195 GLU A N 1
ATOM 1602 C CA . GLU A 1 195 ? 1.430 -19.144 -1.383 1.00 83.19 195 GLU A CA 1
ATOM 1603 C C . GLU A 1 195 ? 2.507 -20.173 -1.754 1.00 83.19 195 GLU A C 1
ATOM 1605 O O . GLU A 1 195 ? 3.650 -20.033 -1.320 1.00 83.19 195 GLU A O 1
ATOM 1610 N N . ASP A 1 196 ? 2.177 -21.116 -2.636 1.00 82.12 196 ASP A N 1
ATOM 1611 C CA . ASP A 1 196 ? 3.085 -22.186 -3.077 1.00 82.12 196 ASP A CA 1
ATOM 1612 C C . ASP A 1 196 ? 3.873 -21.835 -4.353 1.00 82.12 196 ASP A C 1
ATOM 1614 O O . ASP A 1 196 ? 4.574 -22.667 -4.935 1.00 82.12 196 ASP A O 1
ATOM 1618 N N . VAL A 1 197 ? 3.774 -20.588 -4.825 1.00 83.81 197 VAL A N 1
ATOM 1619 C CA . VAL A 1 197 ? 4.433 -20.153 -6.059 1.00 83.81 197 VAL A CA 1
ATOM 1620 C C . VAL A 1 197 ? 5.900 -19.826 -5.786 1.00 83.81 197 VAL A C 1
ATOM 1622 O O . VAL A 1 197 ? 6.243 -18.765 -5.259 1.00 83.81 197 VAL A O 1
ATOM 1625 N N . VAL A 1 198 ? 6.797 -20.701 -6.240 1.00 82.88 198 VAL A N 1
ATOM 1626 C CA . VAL A 1 198 ? 8.243 -20.450 -6.219 1.00 82.88 198 VAL A CA 1
ATOM 1627 C C . VAL A 1 198 ? 8.689 -19.870 -7.559 1.00 82.88 198 VAL A C 1
ATOM 1629 O O . VAL A 1 198 ? 8.773 -20.572 -8.561 1.00 82.88 198 VAL A O 1
ATOM 1632 N N . LEU A 1 199 ? 8.998 -18.572 -7.579 1.00 83.56 199 LEU A N 1
ATOM 1633 C CA . LEU A 1 199 ? 9.499 -17.902 -8.781 1.00 83.56 199 LEU A CA 1
ATOM 1634 C C . LEU A 1 199 ? 11.000 -18.170 -9.010 1.00 83.56 199 LEU A C 1
ATOM 1636 O O . LEU A 1 199 ? 11.790 -17.998 -8.075 1.00 83.56 199 LEU A O 1
ATOM 1640 N N . PRO A 1 200 ? 11.418 -18.486 -10.251 1.00 84.94 200 PRO A N 1
ATOM 1641 C CA . PRO A 1 200 ? 12.822 -18.492 -10.650 1.00 84.94 200 PRO A CA 1
ATOM 1642 C C . PRO A 1 200 ? 13.510 -17.138 -10.438 1.00 84.94 200 PRO A C 1
ATOM 1644 O O . PRO A 1 200 ? 12.878 -16.079 -10.497 1.00 84.94 200 PRO A O 1
ATOM 1647 N N . TYR A 1 201 ? 14.834 -17.168 -10.255 1.00 81.75 201 TYR A N 1
ATOM 1648 C CA . TYR A 1 201 ? 15.646 -15.970 -10.013 1.00 81.75 201 TYR A CA 1
ATOM 1649 C C . TYR A 1 201 ? 15.492 -14.913 -11.116 1.00 81.75 201 TYR A C 1
ATOM 1651 O O . TYR A 1 201 ? 15.338 -13.731 -10.815 1.00 81.75 201 TYR A O 1
ATOM 1659 N N . ASP A 1 202 ? 15.430 -15.337 -12.378 1.00 80.38 202 ASP A N 1
ATOM 1660 C CA . ASP A 1 202 ? 15.331 -14.427 -13.523 1.00 80.38 202 ASP A CA 1
ATOM 1661 C C . ASP A 1 202 ? 14.026 -13.616 -13.535 1.00 80.38 202 ASP A C 1
ATOM 1663 O O . ASP A 1 202 ? 14.009 -12.485 -14.013 1.00 80.38 202 ASP A O 1
ATOM 1667 N N . LEU A 1 203 ? 12.942 -14.140 -12.951 1.00 81.12 203 LEU A N 1
ATOM 1668 C CA . LEU A 1 203 ? 11.682 -13.403 -12.792 1.00 81.12 203 LEU A CA 1
ATOM 1669 C C . LEU A 1 203 ? 11.688 -12.479 -11.566 1.00 81.12 203 LEU A C 1
ATOM 1671 O O . LEU A 1 203 ? 10.959 -11.488 -11.531 1.00 81.12 203 LEU A O 1
ATOM 1675 N N . LEU A 1 204 ? 12.499 -12.790 -10.554 1.00 81.31 204 LEU A N 1
ATOM 1676 C CA . LEU A 1 204 ? 12.671 -11.953 -9.363 1.00 81.31 204 LEU A CA 1
ATOM 1677 C C . LEU A 1 204 ? 13.611 -10.770 -9.610 1.00 81.31 204 LEU A C 1
ATOM 1679 O O . LEU A 1 204 ? 13.498 -9.746 -8.928 1.00 81.31 204 LEU A O 1
ATOM 1683 N N . GLU A 1 205 ? 14.544 -10.933 -10.545 1.00 83.62 205 GLU A N 1
ATOM 1684 C CA . GLU A 1 205 ? 15.646 -10.020 -10.835 1.00 83.62 205 GLU A CA 1
ATOM 1685 C C . GLU A 1 205 ? 15.845 -9.791 -12.349 1.00 83.62 205 GLU A C 1
ATOM 1687 O O . GLU A 1 205 ? 16.969 -9.916 -12.855 1.00 83.62 205 GLU A O 1
ATOM 1692 N N . PRO A 1 206 ? 14.788 -9.374 -13.075 1.00 8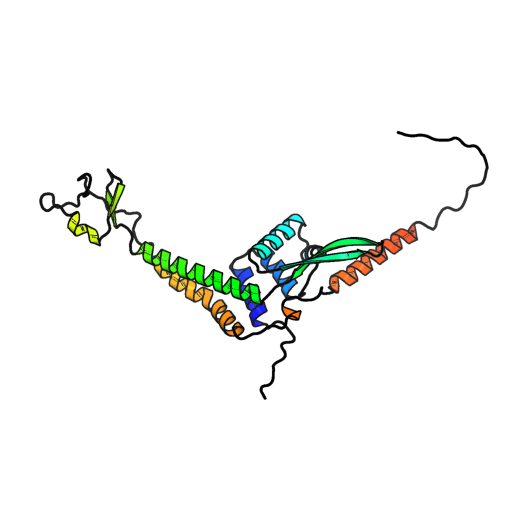3.31 206 PRO A N 1
ATOM 1693 C CA . PRO A 1 206 ? 14.750 -9.399 -14.532 1.00 83.31 206 PRO A CA 1
ATOM 1694 C C . PRO A 1 206 ? 15.873 -8.595 -15.207 1.00 83.31 206 PRO A C 1
ATOM 1696 O O . PRO A 1 206 ? 16.323 -7.554 -14.691 1.00 83.31 206 PRO A O 1
ATOM 1699 N N . PRO A 1 207 ? 16.341 -9.047 -16.386 1.00 82.00 207 PRO A N 1
ATOM 1700 C CA . PRO A 1 207 ? 17.249 -8.265 -17.211 1.00 82.00 207 PRO A CA 1
ATOM 1701 C C . PRO A 1 207 ? 16.538 -7.006 -17.741 1.00 82.00 207 PRO A C 1
ATOM 1703 O O . PRO A 1 207 ? 15.313 -7.013 -17.874 1.00 82.00 207 PRO A O 1
ATOM 1706 N N . PRO A 1 208 ? 17.280 -5.921 -18.045 1.00 84.19 208 PRO A N 1
ATOM 1707 C CA . PRO A 1 208 ? 16.725 -4.728 -18.679 1.00 84.19 208 PRO A CA 1
ATOM 1708 C C . PRO A 1 208 ? 15.889 -5.081 -19.904 1.00 84.19 208 PRO A C 1
ATOM 1710 O O . PRO A 1 208 ? 16.344 -5.821 -20.772 1.00 84.19 208 PRO A O 1
ATOM 1713 N N . THR A 1 209 ? 14.670 -4.559 -19.956 1.00 83.56 209 THR A N 1
ATOM 1714 C CA . THR A 1 209 ? 13.735 -4.823 -21.046 1.00 83.56 209 THR A CA 1
ATOM 1715 C C . THR A 1 209 ? 13.898 -3.760 -22.129 1.00 83.56 209 THR A C 1
ATOM 1717 O O . THR A 1 209 ? 13.886 -2.562 -21.835 1.00 83.56 209 THR A O 1
ATOM 1720 N N . GLU A 1 210 ? 14.032 -4.184 -23.385 1.0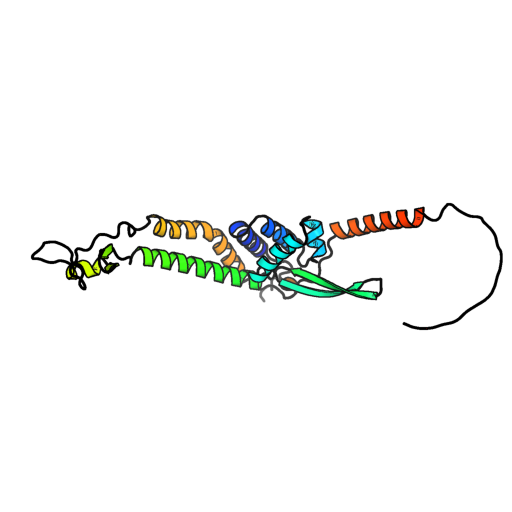0 76.19 210 GLU A N 1
ATOM 1721 C CA . GLU A 1 210 ? 13.942 -3.272 -24.526 1.00 76.19 210 GLU A CA 1
ATOM 1722 C C . GLU A 1 210 ? 12.481 -2.860 -24.735 1.00 76.19 210 GLU A C 1
ATOM 1724 O O . GLU A 1 210 ? 11.588 -3.703 -24.735 1.00 76.19 210 GLU A O 1
ATOM 1729 N N . ILE A 1 211 ? 12.231 -1.558 -24.881 1.00 80.62 211 ILE A N 1
ATOM 1730 C CA . ILE A 1 211 ? 10.882 -1.002 -25.046 1.00 80.62 211 ILE A CA 1
ATOM 1731 C C . ILE A 1 211 ? 10.737 -0.560 -26.507 1.00 80.62 211 ILE A C 1
ATOM 1733 O O . ILE A 1 211 ? 11.310 0.479 -26.874 1.00 80.62 211 ILE A O 1
ATOM 1737 N N . PRO A 1 212 ? 10.015 -1.325 -27.351 1.00 74.19 212 PRO A N 1
ATOM 1738 C CA . PRO A 1 212 ? 9.909 -1.061 -28.785 1.00 74.19 212 PRO A CA 1
ATOM 1739 C C . PRO A 1 212 ? 9.430 0.359 -29.098 1.00 74.19 212 PRO A C 1
ATOM 1741 O O . PRO A 1 212 ? 10.044 1.049 -29.914 1.00 74.19 212 PRO A O 1
ATOM 1744 N N . GLU A 1 213 ? 8.431 0.847 -28.359 1.00 74.19 213 GLU A N 1
ATOM 1745 C CA . GLU A 1 213 ? 7.800 2.158 -28.550 1.00 74.19 213 GLU A CA 1
ATOM 1746 C C . GLU A 1 213 ? 8.779 3.323 -28.348 1.00 74.19 213 GLU A C 1
ATOM 1748 O O . GLU A 1 213 ? 8.626 4.400 -28.926 1.00 74.19 213 GLU A O 1
ATOM 1753 N N . LEU A 1 214 ? 9.807 3.120 -27.520 1.00 73.62 214 LEU A N 1
ATOM 1754 C CA . LEU A 1 214 ? 10.860 4.107 -27.307 1.00 73.62 214 LEU A CA 1
ATOM 1755 C C . LEU A 1 214 ? 11.993 3.944 -28.317 1.00 73.62 214 LEU A C 1
ATOM 1757 O O . LEU A 1 214 ? 12.595 4.942 -28.706 1.00 73.62 214 LEU A O 1
ATOM 1761 N N . SER A 1 215 ? 12.262 2.717 -28.769 1.00 64.69 215 SER A N 1
ATOM 1762 C CA . SER A 1 215 ? 13.303 2.426 -29.759 1.00 64.69 215 SER A CA 1
ATOM 1763 C C . SER A 1 215 ? 12.997 3.036 -31.134 1.00 64.69 215 SER A C 1
ATOM 1765 O O . SER A 1 215 ? 13.885 3.620 -31.760 1.00 64.69 215 SER A O 1
ATOM 1767 N N . GLU A 1 216 ? 11.737 2.986 -31.575 1.00 60.00 216 GLU A N 1
ATOM 1768 C CA . GLU A 1 216 ? 11.279 3.577 -32.838 1.00 60.00 216 GLU A CA 1
ATOM 1769 C C . GLU A 1 216 ? 11.314 5.101 -32.772 1.00 60.00 216 GLU A C 1
ATOM 1771 O O . GLU A 1 216 ? 11.880 5.753 -33.650 1.00 60.00 216 GLU A O 1
ATOM 1776 N N . ARG A 1 217 ? 10.849 5.671 -31.657 1.00 58.41 217 ARG A N 1
ATOM 1777 C CA . ARG A 1 217 ? 10.914 7.113 -31.412 1.00 58.41 217 ARG A CA 1
ATOM 1778 C C . ARG A 1 217 ? 12.355 7.622 -31.410 1.00 58.41 217 ARG A C 1
ATOM 1780 O O . ARG A 1 217 ? 12.647 8.663 -31.994 1.00 58.41 217 ARG A O 1
ATOM 1787 N N . TYR A 1 218 ? 13.279 6.875 -30.804 1.00 56.16 218 TYR A N 1
ATOM 1788 C CA . TYR A 1 218 ? 14.707 7.201 -30.823 1.00 56.16 218 TYR A CA 1
ATOM 1789 C C . TYR A 1 218 ? 15.286 7.156 -32.245 1.00 56.16 218 TYR A C 1
ATOM 1791 O O . TYR A 1 218 ? 16.083 8.024 -32.614 1.00 56.16 218 TYR A O 1
ATOM 1799 N N . ARG A 1 219 ? 14.878 6.177 -33.070 1.00 54.81 219 ARG A N 1
ATOM 1800 C CA . ARG A 1 219 ? 15.259 6.107 -34.491 1.00 54.81 219 ARG A CA 1
ATOM 1801 C C . ARG A 1 219 ? 14.720 7.311 -35.262 1.00 54.81 219 ARG A C 1
ATOM 1803 O O . ARG A 1 219 ? 15.496 7.954 -35.965 1.00 54.81 219 ARG A O 1
ATOM 1810 N N . GLU A 1 220 ? 13.460 7.686 -35.075 1.00 52.69 220 GLU A N 1
ATOM 1811 C CA . GLU A 1 220 ? 12.855 8.855 -35.723 1.00 52.69 220 GLU A CA 1
ATOM 1812 C C . GLU A 1 220 ? 13.550 10.164 -35.325 1.00 52.69 220 GLU A C 1
ATOM 1814 O O . GLU A 1 220 ? 14.003 10.902 -36.203 1.00 52.69 220 GLU A O 1
ATOM 1819 N N . PHE A 1 221 ? 13.754 10.421 -34.028 1.00 53.09 221 PHE A N 1
ATOM 1820 C CA . PHE A 1 221 ? 14.490 11.600 -33.551 1.00 53.09 221 PHE A CA 1
ATOM 1821 C C . PHE A 1 221 ? 15.911 11.669 -34.124 1.00 53.09 221 PHE A C 1
ATOM 1823 O O . PHE A 1 221 ? 16.356 12.740 -34.548 1.00 53.09 221 PHE A O 1
ATOM 1830 N N . ASN A 1 222 ? 16.610 10.535 -34.203 1.00 51.78 222 ASN A N 1
ATOM 1831 C CA . ASN A 1 222 ? 17.941 10.481 -34.800 1.00 51.78 222 ASN A CA 1
ATOM 1832 C C . ASN A 1 222 ? 17.908 10.702 -36.315 1.00 51.78 222 ASN A C 1
ATOM 1834 O O . ASN A 1 222 ? 18.784 11.391 -36.828 1.00 51.78 222 ASN A O 1
ATOM 1838 N N . THR A 1 223 ? 16.904 10.205 -37.044 1.00 53.19 223 THR A N 1
ATOM 1839 C CA . THR A 1 223 ? 16.757 10.509 -38.481 1.00 53.19 223 THR A CA 1
ATOM 1840 C C . THR A 1 223 ? 16.417 11.979 -38.741 1.00 53.19 223 THR A C 1
ATOM 1842 O O . THR A 1 223 ? 16.954 12.564 -39.681 1.00 53.19 223 THR A O 1
ATOM 1845 N N . VAL A 1 224 ? 15.605 12.613 -37.887 1.00 52.03 224 VAL A N 1
ATOM 1846 C CA . VAL A 1 224 ? 15.292 14.049 -37.967 1.00 52.03 224 VAL A CA 1
ATOM 1847 C C . VAL A 1 224 ? 16.527 14.895 -37.646 1.00 52.03 224 VAL A C 1
ATOM 1849 O O . VAL A 1 224 ? 16.820 15.840 -38.379 1.00 52.03 224 VAL A O 1
ATOM 1852 N N . ASN A 1 225 ? 17.311 14.536 -36.625 1.00 46.88 225 ASN A N 1
ATOM 1853 C CA . ASN A 1 225 ? 18.575 15.218 -36.331 1.00 46.88 225 ASN A CA 1
ATOM 1854 C C . ASN A 1 225 ? 19.632 14.991 -37.419 1.00 46.88 225 ASN A C 1
ATOM 1856 O O . ASN A 1 225 ? 20.336 15.933 -37.767 1.00 46.88 225 ASN A O 1
ATOM 1860 N N . LYS A 1 226 ? 19.698 13.798 -38.024 1.00 45.78 226 LYS A N 1
ATOM 1861 C CA . LYS A 1 226 ? 20.599 13.509 -39.152 1.00 45.78 226 LYS A CA 1
ATOM 1862 C C . LYS A 1 226 ? 20.210 14.293 -40.414 1.00 45.78 226 LYS A C 1
ATOM 1864 O O . LYS A 1 226 ? 21.086 14.727 -41.151 1.00 45.78 226 LYS A O 1
ATOM 1869 N N . LYS A 1 227 ? 18.914 14.557 -40.637 1.00 44.31 227 LYS A N 1
ATOM 1870 C CA . LYS A 1 227 ? 18.437 15.468 -41.698 1.00 44.31 227 LYS A CA 1
ATOM 1871 C C . LYS A 1 227 ? 18.747 16.941 -41.395 1.00 44.31 227 LYS A C 1
ATOM 1873 O O . LYS A 1 227 ? 19.105 17.673 -42.311 1.00 44.31 227 LYS A O 1
ATOM 1878 N N . LYS A 1 228 ? 18.684 17.372 -40.128 1.00 41.03 228 LYS A N 1
ATOM 1879 C CA . LYS A 1 228 ? 19.070 18.737 -39.715 1.00 41.03 228 LYS A CA 1
ATOM 1880 C C . LYS A 1 228 ? 20.578 18.991 -39.805 1.00 41.03 228 LYS A C 1
ATOM 1882 O O . LYS A 1 228 ? 20.969 20.095 -40.159 1.00 41.03 228 LYS A O 1
ATOM 1887 N N . THR A 1 229 ? 21.422 17.992 -39.543 1.00 42.06 229 THR A N 1
ATOM 1888 C CA . THR A 1 229 ? 22.881 18.126 -39.700 1.00 42.06 229 THR A CA 1
ATOM 1889 C C . THR A 1 229 ? 23.342 17.982 -41.151 1.00 42.06 229 THR A C 1
ATOM 1891 O O . THR A 1 229 ? 24.314 18.623 -41.536 1.00 42.06 229 THR A O 1
ATOM 1894 N N . CYS A 1 230 ? 22.629 17.216 -41.986 1.00 41.16 230 CYS A N 1
ATOM 1895 C CA . CYS A 1 230 ? 22.946 17.096 -43.413 1.00 41.16 230 CYS A CA 1
ATOM 1896 C C . CYS A 1 230 ? 22.400 18.263 -44.266 1.00 41.16 230 CYS A C 1
ATOM 1898 O O . CYS A 1 230 ? 22.878 18.474 -45.375 1.00 41.16 230 CYS A O 1
ATOM 1900 N N . GLY A 1 231 ? 21.440 19.046 -43.753 1.00 35.25 231 GLY A N 1
ATOM 1901 C CA . GLY A 1 231 ? 20.857 20.211 -44.436 1.00 35.25 231 GLY A CA 1
ATOM 1902 C C . GLY A 1 231 ? 21.629 21.531 -44.296 1.00 35.25 231 GLY A C 1
ATOM 1903 O O . GLY A 1 231 ? 21.180 22.539 -44.828 1.00 35.25 231 GLY A O 1
ATOM 1904 N N . ILE A 1 232 ? 22.765 21.552 -43.587 1.00 40.59 232 ILE A N 1
ATOM 1905 C CA . ILE A 1 232 ? 23.598 22.764 -43.416 1.00 40.59 232 ILE A CA 1
ATOM 1906 C C . ILE A 1 232 ? 24.854 22.726 -44.317 1.00 40.59 232 ILE A C 1
ATOM 1908 O O . ILE A 1 232 ? 25.565 23.716 -44.446 1.00 40.59 232 ILE A O 1
ATOM 1912 N N . LEU A 1 233 ? 25.098 21.628 -45.040 1.00 36.28 233 LEU A N 1
ATOM 1913 C CA . LEU A 1 233 ? 26.212 21.496 -45.989 1.00 36.28 233 LEU A CA 1
ATOM 1914 C C . LEU A 1 233 ? 25.723 21.472 -47.446 1.00 36.28 233 LEU A C 1
ATOM 1916 O O . LEU A 1 233 ? 26.014 20.546 -48.194 1.00 36.28 233 LEU A O 1
ATOM 1920 N N . SER A 1 234 ? 24.983 22.501 -47.868 1.00 38.09 234 SER A N 1
ATOM 1921 C CA . SER A 1 234 ? 24.826 22.808 -49.299 1.00 38.09 234 SER A CA 1
ATOM 1922 C C . SER A 1 234 ? 24.447 24.270 -49.560 1.00 38.09 234 SER A C 1
ATOM 1924 O O . SER A 1 234 ? 23.419 24.544 -50.163 1.00 38.09 234 SER A O 1
ATOM 1926 N N . SER A 1 235 ? 25.245 25.230 -49.098 1.00 37.03 235 SER A N 1
ATOM 1927 C CA . SER A 1 235 ? 25.426 26.500 -49.817 1.00 37.03 235 SER A CA 1
ATOM 1928 C C . SER A 1 235 ? 26.484 27.329 -49.103 1.00 37.03 235 SER A C 1
ATOM 1930 O O . SER A 1 235 ? 26.230 27.869 -48.033 1.00 37.03 235 SER A O 1
ATOM 1932 N N . THR A 1 236 ? 27.694 27.344 -49.654 1.00 32.47 236 THR A N 1
ATOM 1933 C CA . THR A 1 236 ? 28.571 28.519 -49.820 1.00 32.47 236 THR A CA 1
ATOM 1934 C C . THR A 1 236 ? 29.974 28.018 -50.147 1.00 32.47 236 THR A C 1
ATOM 1936 O O . THR A 1 236 ? 30.842 27.836 -49.299 1.00 32.47 236 THR A O 1
ATOM 1939 N N . ALA A 1 237 ? 30.182 27.754 -51.435 1.00 30.31 237 ALA A N 1
ATOM 1940 C CA . ALA A 1 237 ? 31.504 27.867 -52.018 1.00 30.31 237 ALA A CA 1
ATOM 1941 C C . ALA A 1 237 ? 31.807 29.358 -52.248 1.00 30.31 237 ALA A C 1
ATOM 1943 O O . ALA A 1 237 ? 30.897 30.119 -52.564 1.00 30.31 237 ALA A O 1
ATOM 1944 N N . GLN A 1 238 ? 33.102 29.685 -52.171 1.00 32.06 238 GLN A N 1
ATOM 1945 C CA . GLN A 1 238 ? 33.783 30.943 -52.524 1.00 32.06 238 GLN A CA 1
ATOM 1946 C C . GLN A 1 238 ? 33.885 31.994 -51.402 1.00 32.06 238 GLN A C 1
ATOM 1948 O O . GLN A 1 238 ? 32.922 32.672 -51.074 1.00 32.06 238 GLN A O 1
ATOM 1953 N N . ILE A 1 239 ? 35.106 32.212 -50.887 1.00 33.38 239 ILE A N 1
ATOM 1954 C CA . ILE A 1 239 ? 36.010 33.284 -51.355 1.00 33.38 239 ILE A CA 1
ATOM 1955 C C . ILE A 1 239 ? 37.445 33.080 -50.798 1.00 33.38 239 ILE A C 1
ATOM 1957 O O . ILE A 1 239 ? 37.664 32.894 -49.610 1.00 33.38 239 ILE A O 1
ATOM 1961 N N . ASN A 1 240 ? 38.376 33.095 -51.757 1.00 29.72 240 ASN A N 1
ATOM 1962 C CA . ASN A 1 240 ? 39.830 33.319 -51.824 1.00 29.72 240 ASN A CA 1
ATOM 1963 C C . ASN A 1 240 ? 40.815 33.365 -50.630 1.00 29.72 240 ASN A C 1
ATOM 1965 O O . ASN A 1 240 ? 40.643 34.042 -49.624 1.00 29.72 240 ASN A O 1
ATOM 1969 N N . LEU A 1 241 ? 41.977 32.778 -50.967 1.00 30.52 241 LEU A N 1
ATOM 1970 C CA . LEU A 1 241 ? 43.373 33.049 -50.590 1.00 30.52 241 LEU A CA 1
ATOM 1971 C C . LEU A 1 241 ? 43.701 34.462 -50.053 1.00 30.52 241 LEU A C 1
ATOM 1973 O O . LEU A 1 241 ? 43.461 35.450 -50.747 1.00 30.52 241 LEU A O 1
ATOM 1977 N N . LYS A 1 242 ? 44.511 34.531 -48.983 1.00 29.14 242 LYS A N 1
ATOM 1978 C CA . LYS A 1 242 ? 45.942 34.932 -49.032 1.00 29.14 242 LYS A CA 1
ATOM 1979 C C . LYS A 1 242 ? 46.616 34.859 -47.651 1.00 29.14 242 LYS A C 1
ATOM 1981 O O . LYS A 1 242 ? 45.972 34.900 -46.614 1.00 29.14 242 LYS A O 1
ATOM 1986 N N . ALA A 1 243 ? 47.934 34.700 -47.716 1.00 30.73 243 ALA A N 1
ATOM 1987 C CA . ALA A 1 243 ? 48.904 34.440 -46.659 1.00 30.73 243 ALA A CA 1
ATOM 1988 C C . ALA A 1 243 ? 49.165 35.590 -45.665 1.00 30.73 243 ALA A C 1
ATOM 1990 O O . ALA A 1 243 ? 49.069 36.755 -46.041 1.00 30.73 243 ALA A O 1
ATOM 1991 N N . ASN A 1 244 ? 49.598 35.229 -44.447 1.00 29.80 244 ASN A N 1
ATOM 1992 C CA . ASN A 1 244 ? 50.765 35.738 -43.683 1.00 29.80 244 ASN A CA 1
ATOM 1993 C C . ASN A 1 244 ? 50.634 35.227 -42.231 1.00 29.80 244 ASN A C 1
ATOM 1995 O O . ASN A 1 244 ? 49.585 35.384 -41.626 1.00 29.80 244 ASN A O 1
ATOM 1999 N N . SER A 1 245 ? 51.527 34.374 -41.722 1.00 27.80 245 SER A N 1
ATOM 2000 C CA . SER A 1 245 ? 52.887 34.639 -41.215 1.00 27.80 245 SER A CA 1
ATOM 2001 C C . SER A 1 245 ? 52.920 35.369 -39.861 1.00 27.80 245 SER A C 1
ATOM 2003 O O . SER A 1 245 ? 52.379 36.461 -39.737 1.00 27.80 245 SER A O 1
ATOM 2005 N N . LEU A 1 246 ? 53.672 34.760 -38.927 1.00 30.16 246 LEU A N 1
ATOM 2006 C CA . LEU A 1 246 ? 54.168 35.244 -37.623 1.00 30.16 246 LEU A CA 1
ATOM 2007 C C . LEU A 1 246 ? 53.136 35.234 -36.475 1.00 30.16 246 LEU A C 1
ATOM 2009 O O . LEU A 1 246 ? 52.181 35.991 -36.475 1.00 30.16 246 LEU A O 1
ATOM 2013 N N . ALA A 1 247 ? 53.191 34.258 -35.563 1.00 32.59 247 ALA A N 1
ATOM 2014 C CA . ALA A 1 247 ? 54.135 34.095 -34.443 1.00 32.59 247 ALA A CA 1
ATOM 2015 C C . ALA A 1 247 ? 53.680 34.825 -33.164 1.00 32.59 247 ALA A C 1
ATOM 2017 O O . ALA A 1 247 ? 53.027 35.856 -33.239 1.00 32.59 247 ALA A O 1
ATOM 2018 N N . TRP A 1 248 ? 54.147 34.274 -32.036 1.00 27.12 248 TRP A N 1
ATOM 2019 C CA . TRP A 1 248 ? 54.304 34.833 -30.680 1.00 27.12 248 TRP A CA 1
ATOM 2020 C C . TRP A 1 248 ? 53.536 34.078 -29.578 1.00 27.12 248 TRP A C 1
ATOM 2022 O O . TRP A 1 248 ? 52.391 34.355 -29.257 1.00 27.12 248 TRP A O 1
ATOM 2032 N N . PHE A 1 249 ? 54.232 33.064 -29.047 1.00 26.81 249 PHE A N 1
ATOM 2033 C CA . PHE A 1 249 ? 54.590 32.899 -27.630 1.00 26.81 249 PHE A CA 1
ATOM 2034 C C . PHE A 1 249 ? 53.557 33.254 -26.532 1.00 26.81 249 PHE A C 1
ATOM 2036 O O . PHE A 1 249 ? 53.317 34.417 -26.246 1.00 26.81 249 PHE A O 1
ATOM 2043 N N . SER A 1 250 ? 53.183 32.204 -25.784 1.00 26.73 250 SER A N 1
ATOM 2044 C CA . SER A 1 250 ? 53.463 32.035 -24.343 1.00 26.73 250 SER A CA 1
ATOM 2045 C C . SER A 1 250 ? 52.671 32.751 -23.229 1.00 26.73 250 SER A C 1
ATOM 2047 O O . SER A 1 250 ? 52.477 33.957 -23.229 1.00 26.73 250 SER A O 1
ATOM 2049 N N . ILE A 1 251 ? 52.481 31.936 -22.174 1.00 30.53 251 ILE A N 1
ATOM 2050 C CA . ILE A 1 251 ? 52.479 32.217 -20.720 1.00 30.53 251 ILE A CA 1
ATOM 2051 C C . ILE A 1 251 ? 51.132 32.494 -20.020 1.00 30.53 251 ILE A C 1
ATOM 2053 O O . ILE A 1 251 ? 50.472 33.503 -20.227 1.00 30.53 251 ILE A O 1
ATOM 2057 N N . SER A 1 252 ? 50.821 31.535 -19.136 1.00 30.50 252 SER A N 1
ATOM 2058 C CA . SER A 1 252 ? 50.327 31.612 -17.750 1.00 30.50 252 SER A CA 1
ATOM 2059 C C . SER A 1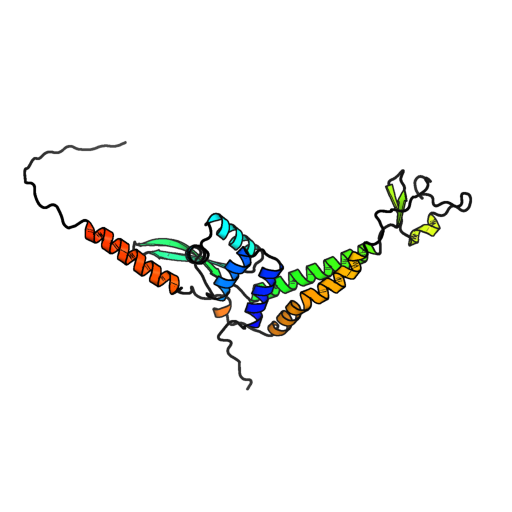 252 ? 49.565 32.855 -17.273 1.00 30.50 252 SER A C 1
ATOM 2061 O O . SER A 1 252 ? 50.143 33.932 -17.163 1.00 30.50 252 SER A O 1
ATOM 2063 N N . ILE A 1 253 ? 48.336 32.646 -16.790 1.00 39.09 253 ILE A N 1
ATOM 2064 C CA . ILE A 1 253 ? 47.925 32.516 -15.369 1.00 39.09 253 ILE A CA 1
ATOM 2065 C C . ILE A 1 253 ? 46.483 31.994 -15.352 1.00 39.09 253 ILE A C 1
ATOM 2067 O O . ILE A 1 253 ? 45.699 32.418 -16.230 1.00 39.09 253 ILE A O 1
#

Foldseek 3Di:
DDPPPQCPADDPLLLVLLLCVCPVPHDPLLSLLSVVCNVFAKEWLVRSCVVSVDDSVVSVVSVVVCVVLQQKDWDWDWDQDPVRDTDIIIMIGGQSVSVLVSVVVVLVVVLVVLVVVLVCLVQDFQKAAPPPGDTHHPVCQVVQQDPVVRFGADPPPRGGIDTPPVSDRPPVSVVVSVVSCVVCVVSVVSSVVCVPDDDDPCSSPPDGGDDVVVVVVVVVVVVVVVCVVVVVPPDDDDDDDDDDDDDDDDDDD

Nearest PDB structures (foldseek):
  5gpy-assembly1_A  TM=8.620E-01  e=7.611E-25  Homo sapiens
  8s55-assembly1_W  TM=8.369E-01  e=3.390E-24  Homo sapiens
  7o4l-assembly1_W  TM=6.720E-01  e=6.522E-16  Saccharomyces cerevisiae S288C
  7o75-assembly1_W  TM=6.800E-01  e=5.789E-15  Saccharomyces cerevisiae S288C
  7zsb-assembly1_W  TM=6.934E-01  e=1.537E-14  Saccharomyces cerevisiae

pLDDT: mean 79.56, std 20.18, range [26.73, 97.25]

Radius of gyration: 33.81 Å; Cα contacts (8 Å, |Δi|>4): 236; chains: 1; bounding box: 81×74×105 Å

Mean predicted aligned error: 13.63 Å

InterPro domains:
  IPR002853 Transcription initiation factor IIE subunit alpha, N-terminal [SM00531] (28-175)
  IPR013083 Zinc finger, RING/FYVE/PHD-type [G3DSA:3.30.40.10] (113-174)
  IPR017919 Transcription factor TFE/TFIIEalpha HTH domain [PS51344] (14-104)
  IPR024550 TFIIEalpha/SarR/Rpc3 HTH domain [PF02002] (16-122)
  IPR039997 Transcription factor E [PTHR13097] (8-220)

Organism: Crocodylus porosus (NCBI:txid8502)

=== Feature glossary ===
Feature key, reading from the visual/contextual features back to the raw sequence:

Rendered structure images. Structure images are PyMOL renders from six orthogonal camera directions. Cartoon representation draws helices as coils and strands as arrows; sticks shows the backbone as bonds; surface shows the solvent-excluded envelope. Rainbow coloring maps sequence position to hue (blue→red, N→C); chain coloring assigns a distinct color per polypeptide.

Contact-map, Ramachandran, and PAE plots. Three diagnostic plots accompany the record. The Cα contact map visualizes the tertiary structure as a 2D adjacency matrix (8 Å cutoff, sequence-local contacts suppressed). The Ramachandran plot shows the distribution of backbone (φ, ψ) torsions, with points in the α and β basins reflecting secondary structure content. The PAE plot shows AlphaFold's inter-residue confidence as a color matrix.

InterPro / GO / CATH / organism. The annotation block draws on four external resources. InterPro: which protein families and domains the sequence belongs to. GO: standardized terms for what the protein does, what process it participates in, and where in the cell it acts. CATH: which structural fold it has in the CATH hierarchy. Organism: the species of origin.

Nearest PDB structures. Structural nearest neighbors (via Foldseek easy-search vs the PDB). Reported per hit: target PDB id, E-value, and alignment TM-score. A TM-score above ~0.5 is the conventional threshold for 'same fold'.

Predicted aligned error. Predicted aligned error is AlphaFold's pairwise confidence. Unlike pLDDT (per-residue), PAE is per-residue-pair and captures whether two parts of the structure are correctly placed relative to each other. Units are ångströms of expected positional error.

Solvent-accessible surface area. SASA measures how much of the protein is reachable by solvent. It is computed by rolling a water-sized probe over the atomic surface and summing the exposed area (Å²). Per-residue SASA distinguishes core (buried, low SASA) from surface (exposed, high SASA) residues; total SASA is a whole-molecule size measure.

B-factor. Crystallographic B-factors measure how much each atom's electron density is smeared out, in Å². They rise in mobile loops and surface residues and fall in the buried interior. In AlphaFold models this column is repurposed to hold pLDDT instead.

pLDDT. For AlphaFold models, the B-factor field carries pLDDT — the model's own estimate of local accuracy on a 0–100 scale. Regions with pLDDT<50 should be treated as essentially unmodeled; they often correspond to intrinsically disordered segments.

Backbone torsions (φ/ψ). φ (phi) and ψ (psi) are the two rotatable backbone dihedrals per residue: φ is the C(i-1)–N–Cα–C torsion, ψ is the N–Cα–C–N(i+1) torsion, both in degrees on (−180°, 180°]. α-helical residues cluster near (−60°, −45°); β-strand residues near (−120°, +130°). A Ramachandran plot is simply a scatter of (φ, ψ) for every residue.

Radius of gyration, Cα contacts, bounding box. Radius of gyration (Rg) is the root-mean-square distance of Cα atoms from their centroid — a single number for overall size and compactness. A globular domain of N residues has Rg ≈ 2.2·N^0.38 Å; an extended or disordered chain has a much larger Rg. The Cα contact count is the number of residue pairs whose Cα atoms are within 8 Å and are more than four positions apart in sequence — a standard proxy for tertiary packing density. The bounding box is the smallest axis-aligned box enclosing all Cα atoms.

Secondary structure (3-state, P-SEA). Three-state secondary structure (P-SEA) collapses the eight DSSP classes into helix (a), strand (b), and coil (c). P-SEA assigns these from Cα geometry alone — distances and angles — without requiring backbone oxygens, so it works on any Cα trace.

Secondary structure (8-state, DSSP). Secondary structure is the local, repeating backbone conformation. DSSP classifies it into eight states by reading the hydrogen-bond network: three helix types (H, G, I), two β types (E, B), two non-regular types (T, S), and unstructured coil (-).

Foldseek 3Di. The Foldseek 3Di string encodes local tertiary geometry as a 20-letter alphabet — one character per residue — derived from the relative positions of nearby Cα atoms. Unlike the amino-acid sequence, 3Di is a direct function of the 3D structure, so two proteins with the same fold have similar 3Di strings even at low sequence identity.

mmCIF coordinates. Structure coordinates are given as an mmCIF _atom_site loop: one row per atom with element, residue name, chain id, sequence number, and x/y/z position in Å. Only the four main-chain atoms per residue are included here; side chains are omitted to keep the record compact.

Sequence. This is the polypeptide sequence — one letter per residue, N-terminus first. Length ranges from a few dozen residues for small domains to over a thousand for large multi-domain proteins.